Protein AF-A0A844KHH6-F1 (afdb_monomer_lite)

Foldseek 3Di:
DDDDDDLVVLLVVLVVVQVVQWPAQDWFWDQDPVRDIFIFGHEDDTKGAPSVVQSVVVVVCVVVVDDDDDDGHIPDAFPDSDSPRNPQFAKEAEPVFQKIFGGDNNHTPDIDFWFFFQCVDPQGGADFHKWFFADKDAFDWDFADQDPVPRGTPDTDTFGIWTDTDPVGATETEDPVDPDGTDCCSNDPNHGSNHIYDHHVRSVVCSVVDDGGHMYGYTD

Secondary structure (DSSP, 8-state):
------HHHHHHHHHHHHHHH--TT--EEEE-TTS-EEEE--BS-S-EE-HHHHHHHHHHHHHHT-----PPPEEE--S-SSSSTT-SSEEEEETTTTEEEEEETTEEEEEEE-B-B-TT-TTTSPPPEEEE--EEEEEEEEE-PBPTTTSSBS-EEEEEEEEE--TTS-EEEE-TT-S--STTGGGSTT-BSS-EEE-HHHHHHHHHH--TT-EEEEE-

pLDDT: mean 89.98, std 9.21, range [52.84, 98.81]

Sequence (220 aa):
MEVSIDETKVKEWMNEFCSTYDSIGKIRSITTPTGKTASVSGGTYGWSVDEPEEIRKLIENIKSGERVEREPVYEKTVASHSQQDWGDTYVEVDLSTQHMWYIVNGSVQLETDIVTGLASDPNRATPSGVYSILEMKRDKVLTGETNPSTGEPIYRTKVSYWMRVTWTGIGFHDAIWQSAFGGNRYQTSAGSHGCINMPLDQAASLYDMLEMGTPVVIHE

Organism: NCBI:txid592978

InterPro domains:
  IPR005490 L,D-transpeptidase catalytic domain [PF03734] (89-218)
  IPR005490 L,D-transpeptidase catalytic domain [PS52029] (89-219)
  IPR005490 L,D-transpeptidase catalytic domain [cd16913] (90-219)
  IPR022029 YoaR-like, putative peptidoglycan binding domain [PF12229] (2-66)
  IPR038054 L,D-transpeptidase central domain-like superfamily [G3DSA:3.10.20.800] (1-85)
  IPR038054 L,D-transpeptidase central domain-like superfamily [SSF143985] (1-81)
  IPR038063 L,D-transpeptidase catalytic domain-like [G3DSA:2.40.440.10] (88-220)
  IPR038063 L,D-transpeptidase catalytic domain-like [SSF141523] (85-218)
  IPR050979 Bacterial L,D-transpeptidase [PTHR30582] (67-220)

Structure (mmCIF, N/CA/C/O backbone):
data_AF-A0A844KHH6-F1
#
_entry.id   AF-A0A844KHH6-F1
#
loop_
_atom_site.group_PDB
_atom_site.id
_atom_site.type_symbol
_atom_site.label_atom_id
_atom_site.label_alt_id
_atom_site.label_comp_id
_atom_site.label_asym_id
_atom_site.label_entity_id
_atom_site.label_seq_id
_atom_site.pdbx_PDB_ins_code
_atom_site.Cartn_x
_atom_site.Cartn_y
_atom_site.Cartn_z
_atom_site.occupancy
_atom_site.B_iso_or_equiv
_atom_site.auth_seq_id
_atom_site.auth_comp_id
_atom_site.auth_asym_id
_atom_site.auth_atom_id
_atom_site.pdbx_PDB_model_num
ATOM 1 N N . MET A 1 1 ? -29.108 6.498 47.325 1.00 52.84 1 MET A N 1
ATOM 2 C CA . MET A 1 1 ? -27.669 6.271 47.094 1.00 52.84 1 MET A CA 1
ATOM 3 C C . MET A 1 1 ? -27.392 6.851 45.720 1.00 52.84 1 MET A C 1
ATOM 5 O O . MET A 1 1 ? -27.969 6.351 44.765 1.00 52.84 1 MET A O 1
ATOM 9 N N . GLU A 1 2 ? -26.678 7.971 45.630 1.00 64.44 2 GLU A N 1
ATOM 10 C CA . GLU A 1 2 ? -26.273 8.526 44.332 1.00 64.44 2 GLU A CA 1
ATOM 11 C C . GLU A 1 2 ? -25.089 7.698 43.841 1.00 64.44 2 GLU A C 1
ATOM 13 O O . GLU A 1 2 ? -24.020 7.710 44.448 1.00 64.44 2 GLU A O 1
ATOM 18 N N . VAL A 1 3 ? -25.316 6.892 42.808 1.00 72.31 3 VAL A N 1
ATOM 19 C CA . VAL A 1 3 ? -24.248 6.151 42.141 1.00 72.31 3 VAL A CA 1
ATOM 20 C C . VAL A 1 3 ? -23.628 7.099 41.125 1.00 72.31 3 VAL A C 1
ATOM 22 O O . VAL A 1 3 ? -24.312 7.561 40.212 1.00 72.31 3 VAL A O 1
ATOM 25 N N . SER A 1 4 ? -22.346 7.409 41.295 1.00 81.69 4 SER A N 1
ATOM 26 C CA . SER A 1 4 ? -21.567 8.197 40.344 1.00 81.69 4 SER A CA 1
ATOM 27 C C . SER A 1 4 ? -20.511 7.323 39.673 1.00 81.69 4 SER A C 1
ATOM 29 O O . SER A 1 4 ? -19.987 6.379 40.266 1.00 81.69 4 SER A O 1
ATOM 31 N N . ILE A 1 5 ? -20.228 7.624 38.407 1.00 86.44 5 ILE A N 1
ATOM 32 C CA . ILE A 1 5 ? -19.194 6.958 37.613 1.00 86.44 5 ILE A CA 1
ATOM 33 C C . ILE A 1 5 ? -18.003 7.908 37.531 1.00 86.44 5 ILE A C 1
ATOM 35 O O . ILE A 1 5 ? -18.174 9.091 37.244 1.00 86.44 5 ILE A O 1
ATOM 39 N N . ASP A 1 6 ? -16.805 7.388 37.784 1.00 90.88 6 ASP A N 1
ATOM 40 C CA . ASP A 1 6 ? -15.559 8.129 37.610 1.00 90.88 6 ASP A CA 1
ATOM 41 C C . ASP A 1 6 ? -15.179 8.153 36.123 1.00 90.88 6 ASP A C 1
ATOM 43 O O . ASP A 1 6 ? -14.612 7.197 35.593 1.00 90.88 6 ASP A O 1
ATOM 47 N N . GLU A 1 7 ? -15.520 9.244 35.435 1.00 88.88 7 GLU A N 1
ATOM 48 C CA . GLU A 1 7 ? -15.253 9.407 34.000 1.00 88.88 7 GLU A CA 1
ATOM 49 C C . GLU A 1 7 ? -13.757 9.380 33.656 1.00 88.88 7 GLU A C 1
ATOM 51 O O . GLU A 1 7 ? -13.399 9.054 32.525 1.00 88.88 7 GLU A O 1
ATOM 56 N N . THR A 1 8 ? -12.875 9.685 34.615 1.00 89.75 8 THR A N 1
ATOM 57 C CA . THR A 1 8 ? -11.422 9.606 34.407 1.00 89.75 8 THR A CA 1
ATOM 58 C C . THR A 1 8 ? -11.004 8.156 34.213 1.00 89.75 8 THR A C 1
ATOM 60 O O . THR A 1 8 ? -10.321 7.839 33.245 1.00 89.75 8 THR A O 1
ATOM 63 N N . LYS A 1 9 ? -11.506 7.252 35.059 1.00 91.31 9 LYS A N 1
ATOM 64 C CA . LYS A 1 9 ? -11.231 5.813 34.941 1.00 91.31 9 LYS A CA 1
ATOM 65 C C . LYS A 1 9 ? -11.853 5.192 33.698 1.00 91.31 9 LYS A C 1
ATOM 67 O O . LYS A 1 9 ? -11.275 4.279 33.121 1.00 91.31 9 LYS A O 1
ATOM 72 N N . VAL A 1 10 ? -13.020 5.683 33.273 1.00 88.31 10 VAL A N 1
ATOM 73 C CA . VAL A 1 10 ? -13.634 5.248 32.008 1.00 88.31 10 VAL A CA 1
ATOM 74 C C . VAL A 1 10 ? -12.753 5.644 30.819 1.00 88.31 10 VAL A C 1
ATOM 76 O O . VAL A 1 10 ? -12.546 4.825 29.930 1.00 88.31 10 VAL A O 1
ATOM 79 N N . LYS A 1 11 ? -12.190 6.860 30.822 1.00 86.75 11 LYS A N 1
ATOM 80 C CA . LYS A 1 11 ? -11.231 7.316 29.802 1.00 86.75 11 LYS A CA 1
ATOM 81 C C . LYS A 1 11 ? -9.941 6.503 29.811 1.00 86.75 11 LYS A C 1
ATOM 83 O O . LYS A 1 11 ? -9.495 6.085 28.755 1.00 86.75 11 LYS A O 1
ATOM 88 N N . GLU A 1 12 ? -9.360 6.249 30.982 1.00 88.62 12 GLU A N 1
ATOM 89 C CA . GLU A 1 12 ? -8.156 5.415 31.109 1.00 88.62 12 GLU A CA 1
ATOM 90 C C . GLU A 1 12 ? -8.392 4.005 30.555 1.00 88.62 12 GLU A C 1
ATOM 92 O O . GLU A 1 12 ? -7.608 3.528 29.737 1.00 88.62 12 GLU A O 1
ATOM 97 N N . TRP A 1 13 ? -9.518 3.381 30.917 1.00 91.06 13 TRP A N 1
ATOM 98 C CA . TRP A 1 13 ? -9.907 2.084 30.371 1.00 91.06 13 TRP A CA 1
ATOM 99 C C . TRP A 1 13 ? -10.128 2.134 28.854 1.00 91.06 13 TRP A C 1
ATOM 101 O O . TRP A 1 13 ? -9.686 1.229 28.151 1.00 91.06 13 TRP A O 1
ATOM 111 N N . MET A 1 14 ? -10.771 3.188 28.334 1.00 88.25 14 MET A N 1
ATOM 112 C CA . MET A 1 14 ? -10.969 3.358 26.892 1.00 88.25 14 MET A CA 1
ATOM 113 C C . MET A 1 14 ? -9.636 3.494 26.154 1.00 88.25 14 MET A C 1
ATOM 115 O O . MET A 1 14 ? -9.445 2.849 25.131 1.00 88.25 14 MET A O 1
ATOM 119 N N . ASN A 1 15 ? -8.686 4.257 26.695 1.00 83.69 15 ASN A N 1
ATOM 120 C CA . ASN A 1 15 ? -7.355 4.404 26.107 1.00 83.69 15 ASN A CA 1
ATOM 121 C C . ASN A 1 15 ? -6.613 3.062 26.061 1.00 83.69 15 ASN A C 1
ATOM 123 O O . ASN A 1 15 ? -5.994 2.731 25.051 1.00 83.69 15 ASN A O 1
ATOM 127 N N . GLU A 1 16 ? -6.682 2.270 27.135 1.00 84.31 16 GLU A N 1
ATOM 128 C CA . GLU A 1 16 ? -6.120 0.916 27.156 1.00 84.31 16 GLU A CA 1
ATOM 129 C C . GLU A 1 16 ? -6.829 -0.000 26.154 1.00 84.31 16 GLU A C 1
ATOM 131 O O . GLU A 1 16 ? -6.166 -0.763 25.450 1.00 84.31 16 GLU A O 1
ATOM 136 N N . PHE A 1 17 ? -8.156 0.094 26.040 1.00 83.06 17 PHE A N 1
ATOM 137 C CA . PHE A 1 17 ? -8.951 -0.665 25.080 1.00 83.06 17 PHE A CA 1
ATOM 138 C C . PHE A 1 17 ? -8.552 -0.328 23.637 1.00 83.06 17 PHE A C 1
ATOM 140 O O . PHE A 1 17 ? -8.172 -1.226 22.889 1.00 83.06 17 PHE A O 1
ATOM 147 N N . CYS A 1 18 ? -8.542 0.949 23.258 1.00 79.25 18 CYS A N 1
ATOM 148 C CA . CYS A 1 18 ? -8.163 1.398 21.915 1.00 79.25 18 CYS A CA 1
ATOM 149 C C . CYS A 1 18 ? -6.698 1.052 21.625 1.00 79.25 18 CYS A C 1
ATOM 151 O O . CYS A 1 18 ? -6.388 0.421 20.617 1.00 79.25 18 CYS A O 1
ATOM 153 N N . SER A 1 19 ? -5.788 1.294 22.575 1.00 74.88 19 SER A N 1
ATOM 154 C CA . SER A 1 19 ? -4.389 0.866 22.454 1.00 74.88 19 SER A CA 1
ATOM 155 C C . SER A 1 19 ? -4.254 -0.647 22.260 1.00 74.88 19 SER A C 1
ATOM 157 O O . SER A 1 19 ? -3.418 -1.093 21.473 1.00 74.88 19 SER A O 1
ATOM 159 N N . THR A 1 20 ? -5.107 -1.451 22.897 1.00 75.56 20 THR A N 1
ATOM 160 C CA . THR A 1 20 ? -5.096 -2.917 22.783 1.00 75.56 20 THR A CA 1
ATOM 161 C C . THR A 1 20 ? -5.711 -3.407 21.481 1.00 75.56 20 THR A C 1
ATOM 163 O O . THR A 1 20 ? -5.150 -4.316 20.864 1.00 75.56 20 THR A O 1
ATOM 166 N N . TYR A 1 21 ? -6.770 -2.772 20.974 1.00 73.56 21 TYR A N 1
ATOM 167 C CA . TYR A 1 21 ? -7.546 -3.327 19.863 1.00 73.56 21 TYR A CA 1
ATOM 168 C C . TYR A 1 21 ? -7.506 -2.539 18.545 1.00 73.56 21 TYR A C 1
ATOM 170 O O . TYR A 1 21 ? -7.529 -3.191 17.505 1.00 73.56 21 TYR A O 1
ATOM 178 N N . ASP A 1 22 ? -7.291 -1.219 18.541 1.00 78.19 22 ASP A N 1
ATOM 179 C CA . ASP A 1 22 ? -7.187 -0.432 17.301 1.00 78.19 22 ASP A CA 1
ATOM 180 C C . ASP A 1 22 ? -6.113 -1.007 16.378 1.00 78.19 22 ASP A C 1
ATOM 182 O O . ASP A 1 22 ? -4.999 -1.322 16.806 1.00 78.19 22 ASP A O 1
ATOM 186 N N . SER A 1 23 ? -6.428 -1.164 15.101 1.00 72.88 23 SER A N 1
ATOM 187 C CA . SER A 1 23 ? -5.518 -1.810 14.146 1.00 72.88 23 SER A CA 1
ATOM 188 C C . SER A 1 23 ? -4.631 -0.821 13.398 1.00 72.88 23 SER A C 1
ATOM 190 O O . SER A 1 23 ? -3.572 -1.207 12.891 1.00 72.88 23 SER A O 1
ATOM 192 N N . ILE A 1 24 ? -5.005 0.463 13.359 1.00 73.38 24 ILE A N 1
ATOM 193 C CA . ILE A 1 24 ? -4.176 1.509 12.754 1.00 73.38 24 ILE A CA 1
ATOM 194 C C . ILE A 1 24 ? -2.840 1.585 13.503 1.00 73.38 24 ILE A C 1
ATOM 196 O O . ILE A 1 24 ? -2.788 1.779 14.712 1.00 73.38 24 ILE A O 1
ATOM 200 N N . GLY A 1 25 ? -1.737 1.426 12.768 1.00 67.69 25 GLY A N 1
ATOM 201 C CA . GLY A 1 25 ? -0.383 1.505 13.323 1.00 67.69 25 GLY A CA 1
ATOM 202 C C . GLY A 1 25 ? 0.121 0.237 14.022 1.00 67.69 25 GLY A C 1
ATOM 203 O O . GLY A 1 25 ? 1.305 0.184 14.358 1.00 67.69 25 GLY A O 1
ATOM 204 N N . LYS A 1 26 ? -0.703 -0.808 14.188 1.00 77.69 26 LYS A N 1
ATOM 205 C CA . LYS A 1 26 ? -0.243 -2.096 14.727 1.00 77.69 26 LYS A CA 1
ATOM 206 C C . LYS A 1 26 ? 0.456 -2.960 13.687 1.00 77.69 26 LYS A C 1
ATOM 208 O O . LYS A 1 26 ? 0.212 -2.859 12.483 1.00 77.69 26 LYS A O 1
ATOM 213 N N . ILE A 1 27 ? 1.319 -3.841 14.192 1.00 84.88 27 ILE A N 1
ATOM 214 C CA . ILE A 1 27 ? 1.952 -4.896 13.404 1.00 84.88 27 ILE A CA 1
ATOM 215 C C . ILE A 1 27 ? 0.904 -5.978 13.127 1.00 84.88 27 ILE A C 1
ATOM 217 O O . ILE A 1 27 ? 0.319 -6.534 14.056 1.00 84.88 27 ILE A O 1
ATOM 221 N N . ARG A 1 28 ? 0.687 -6.280 11.850 1.00 87.06 28 ARG A N 1
ATOM 222 C CA . ARG A 1 28 ? -0.182 -7.354 11.356 1.00 87.06 28 ARG A CA 1
ATOM 223 C C . ARG A 1 28 ? 0.662 -8.347 10.556 1.00 87.06 28 ARG A C 1
ATOM 225 O O . ARG A 1 28 ? 1.698 -7.977 10.009 1.00 87.06 28 ARG A O 1
ATOM 232 N N . SER A 1 29 ? 0.241 -9.608 10.520 1.00 89.38 29 SER A N 1
ATOM 233 C CA . SER A 1 29 ? 0.912 -10.660 9.744 1.00 89.38 29 SER A CA 1
ATOM 234 C C . SER A 1 29 ? 0.203 -10.840 8.407 1.00 89.38 29 SER A C 1
ATOM 236 O O . SER A 1 29 ? -1.023 -10.778 8.358 1.00 89.38 29 SER A O 1
ATOM 238 N N . ILE A 1 30 ? 0.959 -11.090 7.344 1.00 90.69 30 ILE A N 1
ATOM 239 C CA . ILE A 1 30 ? 0.446 -11.437 6.019 1.00 90.69 30 ILE A CA 1
ATOM 240 C C . ILE A 1 30 ? 1.133 -12.711 5.531 1.00 90.69 30 ILE A C 1
ATOM 242 O O . ILE A 1 30 ? 2.326 -12.912 5.756 1.00 90.69 30 ILE A O 1
ATOM 246 N N . THR A 1 31 ? 0.372 -13.585 4.875 1.00 90.69 31 THR A N 1
ATOM 247 C CA . THR A 1 31 ? 0.931 -14.703 4.108 1.00 90.69 31 THR A CA 1
ATOM 248 C C . THR A 1 31 ? 0.735 -14.399 2.635 1.00 90.69 31 THR A C 1
ATOM 250 O O . THR A 1 31 ? -0.402 -14.273 2.187 1.00 90.69 31 THR A O 1
ATOM 253 N N . THR A 1 32 ? 1.836 -14.266 1.904 1.00 87.50 32 THR A N 1
ATOM 254 C CA . THR A 1 32 ? 1.818 -14.008 0.465 1.00 87.50 32 THR A CA 1
ATOM 255 C C . THR A 1 32 ? 1.214 -15.208 -0.282 1.00 87.50 32 THR A C 1
ATOM 257 O O . THR A 1 32 ? 1.248 -16.337 0.230 1.00 87.50 32 THR A O 1
ATOM 260 N N . PRO A 1 33 ? 0.753 -15.043 -1.535 1.00 91.19 33 PRO A N 1
ATOM 261 C CA . PRO A 1 33 ? 0.304 -16.162 -2.369 1.00 91.19 33 PRO A CA 1
ATOM 262 C C . PRO A 1 33 ? 1.359 -17.263 -2.569 1.00 91.19 33 PRO A C 1
ATOM 264 O O . PRO A 1 33 ? 1.022 -18.413 -2.842 1.00 91.19 33 PRO A O 1
ATOM 267 N N . THR A 1 34 ? 2.642 -16.933 -2.396 1.00 90.25 34 THR A N 1
ATOM 268 C CA . THR A 1 34 ? 3.764 -17.879 -2.488 1.00 90.25 34 THR A CA 1
ATOM 269 C C . THR A 1 34 ? 4.038 -18.637 -1.182 1.00 90.25 34 THR A C 1
ATOM 271 O O . THR A 1 34 ? 4.943 -19.471 -1.133 1.00 90.25 34 THR A O 1
ATOM 274 N N . GLY A 1 35 ? 3.267 -18.380 -0.120 1.00 90.06 35 GLY A N 1
ATOM 275 C CA . GLY A 1 35 ? 3.402 -19.016 1.193 1.00 90.06 35 GLY A CA 1
ATOM 276 C C . GLY A 1 35 ? 4.450 -18.373 2.106 1.00 90.06 35 GLY A C 1
ATOM 277 O O . GLY A 1 35 ? 4.663 -18.855 3.220 1.00 90.06 35 GLY A O 1
ATOM 278 N N . LYS A 1 36 ? 5.104 -17.288 1.671 1.00 89.75 36 LYS A N 1
ATOM 279 C CA . LYS A 1 36 ? 6.004 -16.496 2.519 1.00 89.75 36 LYS A CA 1
ATOM 280 C C . LYS A 1 36 ? 5.165 -15.766 3.565 1.00 89.75 36 LYS A C 1
ATOM 282 O O . LYS A 1 36 ? 4.136 -15.183 3.248 1.00 89.75 36 LYS A O 1
ATOM 287 N N . THR A 1 37 ? 5.608 -15.783 4.815 1.00 91.62 37 THR A N 1
ATOM 288 C CA . THR A 1 37 ? 4.992 -14.989 5.884 1.00 91.62 37 THR A CA 1
ATOM 289 C C . THR A 1 37 ? 5.803 -13.719 6.095 1.00 91.62 37 THR A C 1
ATOM 291 O O . THR A 1 37 ? 7.030 -13.783 6.178 1.00 91.62 37 THR A O 1
ATOM 294 N N . ALA A 1 38 ? 5.128 -12.581 6.198 1.00 90.69 38 ALA A N 1
ATOM 295 C CA . ALA A 1 38 ? 5.729 -11.277 6.443 1.00 90.69 38 ALA A CA 1
ATOM 296 C C . ALA A 1 38 ? 4.928 -10.499 7.493 1.00 90.69 38 ALA A C 1
ATOM 298 O O . ALA A 1 38 ? 3.813 -10.871 7.865 1.00 90.69 38 ALA A O 1
ATOM 299 N N . SER A 1 39 ? 5.519 -9.424 8.008 1.00 91.12 39 SER A N 1
ATOM 300 C CA . SER A 1 39 ? 4.858 -8.506 8.936 1.00 91.12 39 SER A CA 1
ATOM 301 C C . SER A 1 39 ? 4.726 -7.136 8.290 1.00 91.12 39 SER A C 1
ATOM 303 O O . SER A 1 39 ? 5.677 -6.627 7.705 1.00 91.12 39 SER A O 1
ATOM 305 N N . VAL A 1 40 ? 3.560 -6.519 8.440 1.00 91.38 40 VAL A N 1
ATOM 306 C CA . VAL A 1 40 ? 3.273 -5.166 7.966 1.00 91.38 40 VAL A CA 1
ATOM 307 C C . VAL A 1 40 ? 2.935 -4.274 9.153 1.00 91.38 40 VAL A C 1
ATOM 309 O O . VAL A 1 40 ? 2.178 -4.660 10.043 1.00 91.38 40 VAL A O 1
ATOM 312 N N . SER A 1 41 ? 3.504 -3.074 9.185 1.00 88.88 41 SER A N 1
ATOM 313 C CA . SER A 1 41 ? 3.228 -2.073 10.211 1.00 88.88 41 SER A CA 1
ATOM 314 C C . SER A 1 41 ? 3.085 -0.692 9.585 1.00 88.88 41 SER A C 1
ATOM 316 O O . SER A 1 41 ? 3.632 -0.418 8.519 1.00 88.88 41 SER A O 1
ATOM 318 N N . GLY A 1 42 ? 2.313 0.173 10.242 1.00 87.88 42 GLY A N 1
ATOM 319 C CA . GLY A 1 42 ? 2.003 1.503 9.730 1.00 87.88 42 GLY A CA 1
ATOM 320 C C . GLY A 1 42 ? 0.864 1.519 8.709 1.00 87.88 42 GLY A C 1
ATOM 321 O O . GLY A 1 42 ? 0.009 0.629 8.661 1.00 87.88 42 GLY A O 1
ATOM 322 N N . GLY A 1 43 ? 0.850 2.580 7.908 1.00 86.31 43 GLY A N 1
ATOM 323 C CA . GLY A 1 43 ? -0.236 2.895 6.992 1.00 86.31 43 GLY A CA 1
ATOM 324 C C . GLY A 1 43 ? -1.441 3.562 7.658 1.00 86.31 43 GLY A C 1
ATOM 325 O O . GLY A 1 43 ? -1.432 3.884 8.845 1.00 86.31 43 GLY A O 1
ATOM 326 N N . THR A 1 44 ? -2.462 3.847 6.854 1.00 83.94 44 THR A N 1
ATOM 327 C CA . THR A 1 44 ? -3.661 4.598 7.268 1.00 83.94 44 THR A CA 1
ATOM 328 C C . THR A 1 44 ? -4.928 3.749 7.318 1.00 83.94 44 THR A C 1
ATOM 330 O O . THR A 1 44 ? -5.981 4.274 7.679 1.00 83.94 44 THR A O 1
ATOM 333 N N . TYR A 1 45 ? -4.842 2.478 6.918 1.00 80.38 45 TYR A N 1
ATOM 334 C CA . TYR A 1 45 ? -5.947 1.529 6.929 1.00 80.38 45 TYR A CA 1
ATOM 335 C C . TYR A 1 45 ? -5.957 0.702 8.212 1.00 80.38 45 TYR A C 1
ATOM 337 O O . TYR A 1 45 ? -4.944 0.123 8.629 1.00 80.38 45 TYR A O 1
ATOM 345 N N . GLY A 1 46 ? -7.141 0.637 8.797 1.00 77.06 46 GLY A N 1
ATOM 346 C CA . GLY A 1 46 ? -7.445 -0.018 10.052 1.00 77.06 46 GLY A CA 1
ATOM 347 C C . GLY A 1 46 ? -8.688 0.625 10.657 1.00 77.06 46 GLY A C 1
ATOM 348 O O . GLY A 1 46 ? -9.209 1.624 10.153 1.00 77.06 46 GLY A O 1
ATOM 349 N N . TRP A 1 47 ? -9.141 0.043 11.749 1.00 72.69 47 TRP A N 1
ATOM 350 C CA . TRP A 1 47 ? -10.211 0.549 12.578 1.00 72.69 47 TRP A CA 1
ATOM 351 C C . TRP A 1 47 ? -9.643 1.265 13.795 1.00 72.69 47 TRP A C 1
ATOM 353 O O . TRP A 1 47 ? -8.588 0.895 14.325 1.00 72.69 47 TRP A O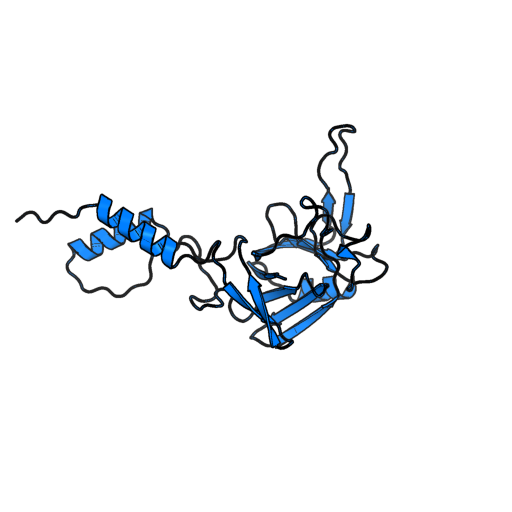 1
ATOM 363 N N . SER A 1 48 ? -10.369 2.292 14.210 1.00 79.44 48 SER A N 1
ATOM 364 C CA . SER A 1 48 ? -10.172 3.008 15.461 1.00 79.44 48 SER A CA 1
ATOM 365 C C . SER A 1 48 ? -11.531 3.271 16.084 1.00 79.44 48 SER A C 1
ATOM 367 O O . SER A 1 48 ? -12.519 3.522 15.380 1.00 79.44 48 SER A O 1
ATOM 369 N N . VAL A 1 49 ? -11.594 3.174 17.402 1.00 79.19 49 VAL A N 1
ATOM 370 C CA . VAL A 1 49 ? -12.789 3.536 18.163 1.00 79.19 49 VAL A CA 1
ATOM 371 C C . VAL A 1 49 ? -12.944 5.059 18.167 1.00 79.19 49 VAL A C 1
ATOM 373 O O . VAL A 1 49 ? -11.975 5.795 18.335 1.00 79.19 49 VAL A O 1
ATOM 376 N N . ASP A 1 50 ? -14.174 5.542 18.006 1.00 83.31 50 ASP A N 1
ATOM 377 C CA . ASP A 1 50 ? -14.535 6.926 18.320 1.00 83.31 50 ASP A CA 1
ATOM 378 C C . ASP A 1 50 ? -14.573 7.058 19.848 1.00 83.31 50 ASP A C 1
ATOM 380 O O . ASP A 1 50 ? -15.613 6.852 20.478 1.00 83.31 50 ASP A O 1
ATOM 384 N N . GLU A 1 51 ? -13.410 7.307 20.461 1.00 84.44 51 GLU A N 1
ATOM 385 C CA . GLU A 1 51 ? -13.273 7.338 21.922 1.00 84.44 51 GLU A CA 1
ATOM 386 C C . GLU A 1 51 ? -14.304 8.267 22.591 1.00 84.44 51 GLU A C 1
ATOM 388 O O . GLU A 1 51 ? -14.958 7.822 23.542 1.00 84.44 51 GLU A O 1
ATOM 393 N N . PRO A 1 52 ? -14.519 9.523 22.130 1.00 86.50 52 PRO A N 1
ATOM 394 C CA . PRO A 1 52 ? -15.514 10.403 22.738 1.00 86.50 52 PRO A CA 1
ATOM 395 C C . PRO A 1 52 ? -16.935 9.826 22.739 1.00 86.50 52 PRO A C 1
ATOM 397 O O . PRO A 1 52 ? -17.606 9.844 23.778 1.00 86.50 52 PRO A O 1
ATOM 400 N N . GLU A 1 53 ? -17.405 9.321 21.598 1.00 87.50 53 GLU A N 1
ATOM 401 C CA . GLU A 1 53 ? -18.769 8.805 21.469 1.00 87.50 53 GLU A CA 1
ATOM 402 C C . GLU A 1 53 ? -18.934 7.447 22.165 1.00 87.50 53 GLU A C 1
ATOM 404 O O . GLU A 1 53 ? -19.966 7.176 22.790 1.00 87.50 53 GLU A O 1
ATOM 409 N N . GLU A 1 54 ? -17.903 6.607 22.135 1.00 89.56 54 GLU A N 1
ATOM 410 C CA . GLU A 1 54 ? -17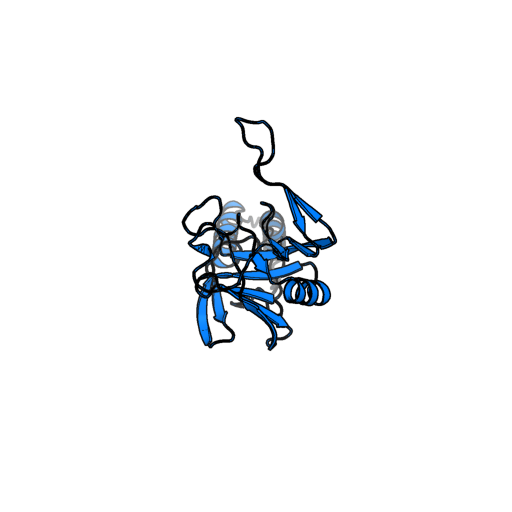.905 5.311 22.800 1.00 89.56 54 GLU A CA 1
ATOM 411 C C . GLU A 1 54 ? -17.917 5.450 24.329 1.00 89.56 54 GLU A C 1
ATOM 413 O O . GLU A 1 54 ? -18.690 4.761 25.002 1.00 89.56 54 GLU A O 1
ATOM 418 N N . ILE A 1 55 ? -17.146 6.388 24.892 1.00 88.62 55 ILE A N 1
ATOM 419 C CA . ILE A 1 55 ? -17.187 6.716 26.327 1.00 88.62 55 ILE A CA 1
ATOM 420 C C . ILE A 1 55 ? -18.597 7.149 26.735 1.00 88.62 55 ILE A C 1
ATOM 422 O O . ILE A 1 55 ? -19.111 6.687 27.760 1.00 88.62 55 ILE A O 1
ATOM 426 N N . ARG A 1 56 ? -19.250 8.000 25.929 1.00 90.31 56 ARG A N 1
ATOM 427 C CA . ARG A 1 56 ? -20.618 8.467 26.191 1.00 90.31 56 ARG A CA 1
ATOM 428 C C . ARG A 1 56 ? -21.592 7.289 26.276 1.00 90.31 56 ARG A C 1
ATOM 430 O O . ARG A 1 56 ? -22.314 7.168 27.268 1.00 90.31 56 ARG A O 1
ATOM 437 N N . LYS A 1 57 ? -21.573 6.387 25.289 1.00 89.19 57 LYS A N 1
ATOM 438 C CA . LYS A 1 57 ? -22.445 5.198 25.269 1.00 89.19 57 LYS A CA 1
ATOM 439 C C . LYS A 1 57 ? -22.122 4.199 26.373 1.00 89.19 57 LYS A C 1
ATOM 441 O O . LYS A 1 57 ? -23.031 3.594 26.937 1.00 89.19 57 LYS A O 1
ATOM 446 N N . LEU A 1 58 ? -20.847 4.010 26.706 1.00 89.25 58 LEU A N 1
ATOM 447 C CA . LEU A 1 58 ? -20.434 3.125 27.794 1.00 89.25 58 LEU A CA 1
ATOM 448 C C . LEU A 1 58 ? -20.988 3.609 29.141 1.00 89.25 58 LEU A C 1
ATOM 450 O O . LEU A 1 58 ? -21.563 2.817 29.888 1.00 89.25 58 LEU A O 1
ATOM 454 N N . ILE A 1 59 ? -20.895 4.912 29.421 1.00 89.69 59 ILE A N 1
ATOM 455 C CA . ILE A 1 59 ? -21.458 5.524 30.632 1.00 89.69 59 ILE A CA 1
ATOM 456 C C . ILE A 1 59 ? -22.985 5.372 30.669 1.00 89.69 59 ILE A C 1
ATOM 458 O O . ILE A 1 59 ? -23.537 5.046 31.722 1.00 89.69 59 ILE A O 1
ATOM 462 N N . GLU A 1 60 ? -23.675 5.582 29.546 1.00 89.12 60 GLU A N 1
ATOM 463 C CA . GLU A 1 60 ? -25.130 5.396 29.439 1.00 89.12 60 GLU A CA 1
ATOM 464 C C . GLU A 1 60 ? -25.548 3.951 29.724 1.00 89.12 60 GLU A C 1
ATOM 466 O O . GLU A 1 60 ? -26.434 3.721 30.551 1.00 89.12 60 GLU A O 1
ATOM 471 N N . ASN A 1 61 ? -24.853 2.976 29.135 1.00 88.75 61 ASN A N 1
ATOM 472 C CA . ASN A 1 61 ? -25.115 1.558 29.363 1.00 88.75 61 ASN A CA 1
ATOM 473 C C . ASN A 1 61 ? -24.910 1.175 30.834 1.00 88.75 61 ASN A C 1
ATOM 475 O O . ASN A 1 61 ? -25.777 0.533 31.423 1.00 88.75 61 ASN A O 1
ATOM 479 N N . ILE A 1 62 ? -23.818 1.618 31.467 1.00 87.50 62 ILE A N 1
ATOM 480 C CA . ILE A 1 62 ? -23.560 1.332 32.888 1.00 87.50 62 ILE A CA 1
ATOM 481 C C . ILE A 1 62 ? -24.651 1.950 33.775 1.00 87.50 62 ILE A C 1
ATOM 483 O O . ILE A 1 62 ? -25.129 1.296 34.701 1.00 87.50 62 ILE A O 1
ATOM 487 N N . LYS A 1 63 ? -25.087 3.185 33.484 1.00 88.12 63 LYS A N 1
ATOM 488 C CA . LYS A 1 63 ? -26.161 3.861 34.235 1.00 88.12 63 LYS A CA 1
ATOM 489 C C . LYS A 1 63 ? -27.516 3.174 34.083 1.00 88.12 63 LYS A C 1
ATOM 491 O O . LYS A 1 63 ? -28.297 3.190 35.031 1.00 88.12 63 LYS A O 1
ATOM 496 N N . SER A 1 64 ? -27.792 2.584 32.920 1.00 87.31 64 SER A N 1
ATOM 497 C CA . SER A 1 64 ? -29.036 1.842 32.683 1.00 87.31 64 SER A CA 1
ATOM 498 C C . SER A 1 64 ? -29.130 0.557 33.516 1.00 87.31 64 SER A C 1
ATOM 500 O O . SER A 1 64 ? -30.228 0.097 33.816 1.00 87.31 64 SER A O 1
ATOM 502 N N . GLY A 1 65 ? -27.986 -0.015 33.913 1.00 84.69 65 GLY A N 1
ATOM 503 C CA . GLY A 1 65 ? -27.915 -1.307 34.597 1.00 84.69 65 GLY A CA 1
ATOM 504 C C . GLY A 1 65 ? -28.246 -2.506 33.700 1.00 84.69 65 GLY A C 1
ATOM 505 O O . GLY A 1 65 ? -28.307 -3.634 34.190 1.00 84.69 65 GLY A O 1
ATOM 506 N N . GLU A 1 66 ? -28.458 -2.285 32.401 1.00 83.81 66 GLU A N 1
ATOM 507 C CA . GLU A 1 66 ? -28.737 -3.341 31.436 1.00 83.81 66 GLU A CA 1
ATOM 508 C C . GLU A 1 66 ? -27.464 -4.107 31.067 1.00 83.81 66 GLU A C 1
ATOM 510 O O . GLU A 1 66 ? -26.374 -3.549 30.921 1.00 83.81 66 GLU A O 1
ATOM 515 N N . ARG A 1 67 ? -27.607 -5.422 30.875 1.00 85.06 67 ARG A N 1
ATOM 516 C CA . ARG A 1 67 ? -26.542 -6.241 30.298 1.00 85.06 67 ARG A CA 1
ATOM 517 C C . ARG A 1 67 ? -26.587 -6.087 28.782 1.00 85.06 67 ARG A C 1
ATOM 519 O O . ARG A 1 67 ? -27.488 -6.619 28.142 1.00 85.06 67 ARG A O 1
ATOM 526 N N . VAL A 1 68 ? -25.595 -5.396 28.233 1.00 86.56 68 VAL A N 1
ATOM 527 C CA . VAL A 1 68 ? -25.478 -5.131 26.794 1.00 86.56 68 VAL A CA 1
ATOM 528 C C . VAL A 1 68 ? -24.268 -5.867 26.222 1.00 86.56 68 VAL A C 1
ATOM 530 O O . VAL A 1 68 ? -23.201 -5.878 26.832 1.00 86.56 68 VAL A O 1
ATOM 533 N N . GLU A 1 69 ? -24.436 -6.451 25.040 1.00 87.81 69 GLU A N 1
ATOM 534 C CA . GLU A 1 69 ? -23.364 -6.966 24.185 1.00 87.81 69 GLU A CA 1
ATOM 535 C C . GLU A 1 69 ? -23.416 -6.181 22.871 1.00 87.81 69 GLU A C 1
ATOM 537 O O . GLU A 1 69 ? -24.465 -6.118 22.228 1.00 87.81 69 GLU A O 1
ATOM 542 N N . ARG A 1 70 ? -22.327 -5.490 22.528 1.00 84.69 70 ARG A N 1
ATOM 543 C CA . ARG A 1 70 ? -22.240 -4.621 21.349 1.00 84.69 70 ARG A CA 1
ATOM 544 C C . ARG A 1 70 ? -20.792 -4.435 20.918 1.00 84.69 70 ARG A C 1
ATOM 546 O O . ARG A 1 70 ? -19.885 -4.567 21.736 1.00 84.69 70 ARG A O 1
ATOM 553 N N . GLU A 1 71 ? -20.606 -4.044 19.667 1.00 79.19 71 GLU A N 1
ATOM 554 C CA . GLU A 1 71 ? -19.339 -3.484 19.202 1.00 79.19 71 GLU A CA 1
ATOM 555 C C . GLU A 1 71 ? -19.180 -2.023 19.686 1.00 79.19 71 GLU A C 1
ATOM 557 O O . GLU A 1 71 ? -20.187 -1.352 19.985 1.00 79.19 71 GLU A O 1
ATOM 562 N N . PRO A 1 72 ? -17.937 -1.524 19.821 1.00 80.81 72 PRO A N 1
ATOM 563 C CA . PRO A 1 72 ? -17.682 -0.114 20.078 1.00 80.81 72 PRO A CA 1
ATOM 564 C C . PRO A 1 72 ? -18.121 0.751 18.890 1.00 80.81 72 PRO A C 1
ATOM 566 O O . PRO A 1 72 ? -18.263 0.287 17.759 1.00 80.81 72 PRO A O 1
ATOM 569 N N . VAL A 1 73 ? -18.356 2.034 19.139 1.00 81.50 73 VAL A N 1
ATOM 570 C CA . VAL A 1 73 ? -18.548 3.012 18.069 1.00 81.50 73 VAL A CA 1
ATOM 571 C C . VAL A 1 73 ? -17.209 3.236 17.382 1.00 81.50 73 VAL A C 1
ATOM 573 O O . VAL A 1 73 ? -16.244 3.634 18.023 1.00 81.50 73 VAL A O 1
ATOM 576 N N . TYR A 1 74 ? -17.155 2.971 16.082 1.00 76.56 74 TYR A N 1
ATOM 577 C CA . TYR A 1 74 ? -15.945 3.132 15.284 1.00 76.56 74 TYR A CA 1
ATOM 578 C C . TYR A 1 74 ? -15.921 4.488 14.576 1.00 76.56 74 TYR A C 1
ATOM 580 O O . TYR A 1 74 ? -16.914 4.888 13.968 1.00 76.56 74 TYR A O 1
ATOM 588 N N . GLU A 1 75 ? -14.765 5.148 14.582 1.00 67.50 75 GLU A N 1
ATOM 589 C CA . GLU A 1 75 ? -14.480 6.297 13.712 1.00 67.50 75 GLU A CA 1
ATOM 590 C C . GLU A 1 75 ? -14.156 5.819 12.285 1.00 67.50 75 GLU A C 1
ATOM 592 O O . GLU A 1 75 ? -14.528 6.448 11.292 1.00 67.50 75 GLU A O 1
ATOM 597 N N . LYS A 1 76 ? -13.484 4.665 12.175 1.00 64.19 76 LYS A N 1
ATOM 598 C CA . LYS A 1 76 ? -13.141 3.999 10.914 1.00 64.19 76 LYS A CA 1
ATOM 599 C C . LYS A 1 76 ? -13.453 2.516 11.000 1.00 64.19 76 LYS A C 1
ATOM 601 O O . LYS A 1 76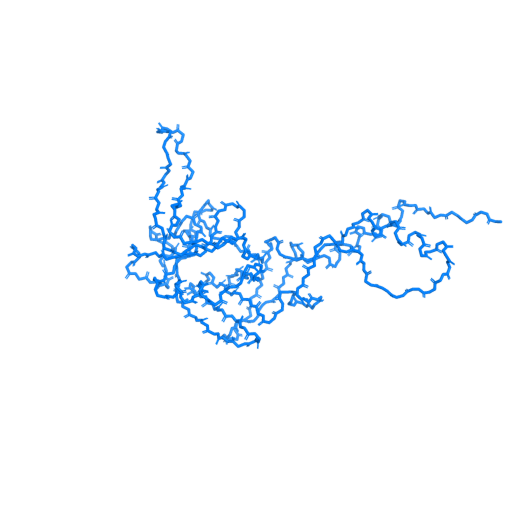 ? -13.089 1.865 11.975 1.00 64.19 76 LYS A O 1
ATOM 606 N N . THR A 1 77 ? -14.093 1.985 9.966 1.00 61.97 77 THR A N 1
ATOM 607 C CA . THR A 1 77 ? -14.412 0.561 9.849 1.00 61.97 77 THR A CA 1
ATOM 608 C C . THR A 1 77 ? -13.446 -0.143 8.899 1.00 61.97 77 THR A C 1
ATOM 610 O O . THR A 1 77 ? -12.780 0.481 8.071 1.00 61.97 77 THR A O 1
ATOM 613 N N . VAL A 1 78 ? -13.365 -1.463 9.034 1.00 66.69 78 VAL A N 1
ATOM 614 C CA . VAL A 1 78 ? -12.496 -2.355 8.255 1.00 66.69 78 VAL A CA 1
ATOM 615 C C . VAL A 1 78 ? -13.315 -3.461 7.603 1.00 66.69 78 VAL A C 1
ATOM 617 O O . VAL A 1 78 ? -14.479 -3.663 7.947 1.00 66.69 78 VAL A O 1
ATOM 620 N N . ALA A 1 79 ? -12.705 -4.192 6.669 1.00 63.84 79 ALA A N 1
ATOM 621 C CA . ALA A 1 79 ? -13.347 -5.333 6.025 1.00 63.84 79 ALA A CA 1
ATOM 622 C C . ALA A 1 79 ? -13.609 -6.486 7.011 1.00 63.84 79 ALA A C 1
ATOM 624 O O . ALA A 1 79 ? -14.596 -7.205 6.867 1.00 63.84 79 ALA A O 1
ATOM 625 N N . SER A 1 80 ? -12.757 -6.664 8.028 1.00 63.41 80 SER A N 1
ATOM 626 C CA . SER A 1 80 ? -12.995 -7.617 9.116 1.00 63.41 80 SER A CA 1
ATOM 627 C C . SER A 1 80 ? -12.319 -7.201 10.426 1.00 63.41 80 SER A C 1
ATOM 629 O O . SER A 1 80 ? -11.292 -6.540 10.411 1.00 63.41 80 SER A O 1
ATOM 631 N N . HIS A 1 81 ? -12.827 -7.661 11.572 1.00 60.81 81 HIS A N 1
ATOM 632 C CA . HIS A 1 81 ? -12.130 -7.549 12.866 1.00 60.81 81 HIS A CA 1
ATOM 633 C C . HIS A 1 81 ? -11.154 -8.717 13.124 1.00 60.81 81 HIS A C 1
ATOM 635 O O . HIS A 1 81 ? -10.784 -8.989 14.266 1.00 60.81 81 HIS A O 1
ATOM 641 N N . SER A 1 82 ? -10.761 -9.454 12.077 1.00 64.69 82 SER A N 1
ATOM 642 C CA . SER A 1 82 ? -9.779 -10.536 12.185 1.00 64.69 82 SER A CA 1
ATOM 643 C C . SER A 1 82 ? -8.343 -9.994 12.205 1.00 64.69 82 SER A C 1
ATOM 645 O O . SER A 1 82 ? -8.110 -8.805 12.005 1.00 64.69 82 SER A O 1
ATOM 647 N N . GLN A 1 83 ? -7.355 -10.870 12.423 1.00 62.97 83 GLN A N 1
ATOM 648 C CA . GLN A 1 83 ? -5.934 -10.496 12.339 1.00 62.97 83 GLN A CA 1
ATOM 649 C C . GLN A 1 83 ? -5.557 -9.919 10.959 1.00 62.97 83 GLN A C 1
ATOM 651 O O . GLN A 1 83 ? -4.641 -9.103 10.867 1.00 62.97 83 GLN A O 1
ATOM 656 N N . GLN A 1 84 ? -6.292 -10.320 9.916 1.00 73.19 84 GLN A N 1
ATOM 657 C CA . GLN A 1 84 ? -6.250 -9.754 8.575 1.00 73.19 84 GLN A CA 1
ATOM 658 C C . GLN A 1 84 ? -7.466 -8.840 8.377 1.00 73.19 84 GLN A C 1
ATOM 660 O O . GLN A 1 84 ? -8.466 -9.189 7.744 1.00 73.19 84 GLN A O 1
ATOM 665 N N . ASP A 1 85 ? -7.400 -7.655 8.970 1.00 77.12 85 ASP A N 1
ATOM 666 C CA . ASP A 1 85 ? -8.529 -6.726 9.014 1.00 77.12 85 ASP A CA 1
ATOM 667 C C . ASP A 1 85 ? -8.915 -6.151 7.641 1.00 77.12 85 ASP A C 1
ATOM 669 O O . ASP A 1 85 ? -10.047 -5.712 7.442 1.00 77.12 85 ASP A O 1
ATOM 673 N N . TRP A 1 86 ? -8.021 -6.239 6.654 1.00 84.25 86 TRP A N 1
ATOM 674 C CA . TRP A 1 86 ? -8.277 -5.867 5.260 1.00 84.25 86 TRP A CA 1
ATOM 675 C C . TRP A 1 86 ? -9.051 -6.909 4.435 1.00 84.25 86 TRP A C 1
ATOM 677 O O . TRP A 1 86 ? -9.394 -6.634 3.289 1.00 84.25 86 TRP A O 1
ATOM 687 N N . GLY A 1 87 ? -9.382 -8.075 5.000 1.00 88.31 87 GLY A N 1
ATOM 688 C CA . GLY A 1 87 ? -10.209 -9.084 4.329 1.00 88.31 87 GLY A CA 1
ATOM 689 C C . GLY A 1 87 ? -9.474 -9.859 3.229 1.00 88.31 87 GLY A C 1
ATOM 690 O O . GLY A 1 87 ? -8.246 -9.939 3.218 1.00 88.31 87 GLY A O 1
ATOM 691 N N . ASP A 1 88 ? -10.234 -10.472 2.320 1.00 92.38 88 ASP A N 1
ATOM 692 C CA . ASP A 1 88 ? -9.746 -11.390 1.279 1.00 92.38 88 ASP A CA 1
ATOM 693 C C . ASP A 1 88 ? -9.714 -10.774 -0.132 1.00 92.38 88 ASP A C 1
ATOM 695 O O . ASP A 1 88 ? -9.389 -11.459 -1.101 1.00 92.38 88 ASP A O 1
ATOM 699 N N . THR A 1 89 ? -10.024 -9.481 -0.248 1.00 94.69 89 THR A N 1
ATOM 700 C CA . THR A 1 89 ? -9.923 -8.706 -1.487 1.00 94.69 89 THR A CA 1
ATOM 701 C C . THR A 1 89 ? -9.038 -7.487 -1.249 1.00 94.69 89 THR A C 1
ATOM 703 O O . THR A 1 89 ? -9.442 -6.547 -0.569 1.00 94.69 89 THR A O 1
ATOM 706 N N . TYR A 1 90 ? -7.810 -7.517 -1.762 1.00 97.12 90 TYR A N 1
ATOM 707 C CA . TYR A 1 90 ? -6.786 -6.501 -1.507 1.00 97.12 90 TYR A CA 1
ATOM 708 C C . TYR A 1 90 ? -5.669 -6.557 -2.556 1.00 97.12 90 TYR A C 1
ATOM 710 O O . TYR A 1 90 ? -5.494 -7.552 -3.259 1.00 97.12 90 TYR A O 1
ATOM 718 N N . VAL A 1 91 ? -4.890 -5.481 -2.651 1.00 98.50 91 VAL A N 1
ATOM 719 C CA . VAL A 1 91 ? -3.630 -5.455 -3.401 1.00 98.50 91 VAL A CA 1
ATOM 720 C C . VAL A 1 91 ? -2.481 -5.697 -2.431 1.00 98.50 91 VAL A C 1
ATOM 722 O O . VAL A 1 91 ? -2.380 -5.029 -1.405 1.00 98.50 91 VAL A O 1
ATOM 725 N N . GLU A 1 92 ? -1.596 -6.623 -2.756 1.00 98.12 92 GLU A N 1
ATOM 726 C CA . GLU A 1 92 ? -0.362 -6.892 -2.029 1.00 98.12 92 GLU A CA 1
ATOM 727 C C . GLU A 1 92 ? 0.836 -6.366 -2.818 1.00 98.12 92 GLU A C 1
ATOM 729 O O . GLU A 1 92 ? 0.927 -6.595 -4.021 1.00 98.12 92 GLU A O 1
ATOM 734 N N . VAL A 1 93 ? 1.769 -5.694 -2.146 1.00 98.56 93 VAL A N 1
ATOM 735 C CA . VAL A 1 93 ? 3.057 -5.268 -2.704 1.00 98.56 93 VAL A CA 1
ATOM 736 C C . VAL A 1 93 ? 4.170 -5.783 -1.800 1.00 98.56 93 VAL A C 1
ATOM 738 O O . VAL A 1 93 ? 4.311 -5.316 -0.668 1.00 98.56 93 VAL A O 1
ATOM 741 N N . ASP A 1 94 ? 4.980 -6.703 -2.317 1.00 97.81 94 ASP A N 1
ATOM 742 C CA . ASP A 1 94 ? 6.187 -7.186 -1.650 1.00 97.81 94 ASP A CA 1
ATOM 743 C C . ASP A 1 94 ? 7.398 -6.406 -2.186 1.00 97.81 94 ASP A C 1
ATOM 745 O O . ASP A 1 94 ? 7.850 -6.571 -3.326 1.00 97.81 94 ASP A O 1
ATOM 749 N N . LEU A 1 95 ? 7.922 -5.520 -1.341 1.00 97.38 95 LEU A N 1
ATOM 750 C CA . LEU A 1 95 ? 9.065 -4.663 -1.640 1.00 97.38 95 LEU A CA 1
ATOM 751 C C . LEU A 1 95 ? 10.367 -5.463 -1.785 1.00 97.38 95 LEU A C 1
ATOM 753 O O . LEU A 1 95 ? 11.259 -5.040 -2.521 1.00 97.38 95 LEU A O 1
ATOM 757 N N . SER A 1 96 ? 10.495 -6.610 -1.114 1.00 95.56 96 SER A N 1
ATOM 758 C CA . SER A 1 96 ? 11.707 -7.436 -1.173 1.00 95.56 96 SER A CA 1
ATOM 759 C C . SER A 1 96 ? 11.824 -8.191 -2.495 1.00 95.56 96 SER A C 1
ATOM 761 O O . SER A 1 96 ? 12.923 -8.334 -3.033 1.00 95.56 96 SER A O 1
ATOM 763 N N . THR A 1 97 ? 10.693 -8.647 -3.038 1.00 96.88 97 THR A N 1
ATOM 764 C CA . THR A 1 97 ? 10.640 -9.386 -4.306 1.00 96.88 97 THR A CA 1
ATOM 765 C C . THR A 1 97 ? 10.335 -8.490 -5.503 1.00 96.88 97 THR A C 1
ATOM 767 O O . THR A 1 97 ? 10.516 -8.924 -6.638 1.00 96.88 97 THR A O 1
ATOM 770 N N . GLN A 1 98 ? 9.951 -7.228 -5.262 1.00 98.25 98 GLN A N 1
ATOM 771 C CA . GLN A 1 98 ? 9.521 -6.271 -6.286 1.00 98.25 98 GLN A CA 1
ATOM 772 C C . GLN A 1 98 ? 8.377 -6.822 -7.140 1.00 98.25 98 GLN A C 1
ATOM 774 O O . GLN A 1 98 ? 8.375 -6.700 -8.367 1.00 98.25 98 GLN A O 1
ATOM 779 N N . HIS A 1 99 ? 7.395 -7.408 -6.462 1.00 98.50 99 HIS A N 1
ATOM 780 C CA . HIS A 1 99 ? 6.246 -8.050 -7.076 1.00 98.50 99 HIS A CA 1
ATOM 781 C C . HIS A 1 99 ? 4.956 -7.600 -6.390 1.00 98.50 99 HIS A C 1
ATOM 783 O O . HIS A 1 99 ? 4.954 -7.250 -5.205 1.00 98.50 99 HIS A O 1
ATOM 789 N N . MET A 1 100 ? 3.858 -7.579 -7.141 1.00 98.56 100 MET A N 1
ATOM 790 C CA . MET A 1 100 ? 2.539 -7.290 -6.593 1.00 98.56 100 MET A CA 1
ATOM 791 C C . MET A 1 100 ? 1.502 -8.318 -7.023 1.00 98.56 100 MET A C 1
ATOM 793 O O . MET A 1 100 ? 1.577 -8.867 -8.121 1.00 98.56 100 MET A O 1
ATOM 797 N N . TRP A 1 101 ? 0.490 -8.495 -6.182 1.00 98.62 101 TRP A N 1
ATOM 798 C CA . TRP A 1 101 ? -0.680 -9.321 -6.454 1.00 98.62 101 TRP A CA 1
ATOM 799 C C . TRP A 1 101 ? -1.945 -8.513 -6.220 1.00 98.62 101 TRP A C 1
ATOM 801 O O . TRP A 1 101 ? -2.024 -7.723 -5.283 1.00 98.62 101 TRP A O 1
ATOM 811 N N . TYR A 1 102 ? -2.956 -8.726 -7.048 1.00 98.56 102 TYR A N 1
ATOM 812 C CA . TYR A 1 102 ? -4.319 -8.332 -6.745 1.00 98.56 102 TYR A CA 1
ATOM 813 C C . TYR A 1 102 ? -5.130 -9.583 -6.431 1.00 98.56 102 TYR A C 1
ATOM 815 O O . TYR A 1 102 ? -5.308 -10.460 -7.281 1.00 98.56 102 TYR A O 1
ATOM 823 N N . ILE A 1 103 ? -5.580 -9.669 -5.185 1.00 98.12 103 ILE A N 1
ATOM 824 C CA . ILE A 1 103 ? -6.346 -10.779 -4.643 1.00 98.12 103 ILE A CA 1
ATOM 825 C C . ILE A 1 103 ? -7.812 -10.350 -4.613 1.00 98.12 103 ILE A C 1
ATOM 827 O O . ILE A 1 103 ? -8.132 -9.268 -4.123 1.00 98.12 103 ILE A O 1
ATOM 831 N N . VAL A 1 104 ? -8.699 -11.207 -5.117 1.00 96.94 104 VAL A N 1
ATOM 832 C CA . VAL A 1 104 ? -10.155 -11.036 -5.037 1.00 96.94 104 VAL A CA 1
ATOM 833 C C . VAL A 1 104 ? -10.761 -12.327 -4.511 1.00 96.94 104 VAL A C 1
ATOM 835 O O . VAL A 1 104 ? -10.548 -13.395 -5.093 1.00 96.94 104 VAL A O 1
ATOM 838 N N . ASN A 1 105 ? -11.507 -12.232 -3.410 1.00 94.50 105 ASN A N 1
ATOM 839 C CA . ASN A 1 105 ? -12.109 -13.367 -2.703 1.00 94.50 105 ASN A CA 1
ATOM 840 C C . ASN A 1 105 ? -11.092 -14.496 -2.427 1.00 94.50 105 ASN A C 1
ATOM 842 O O . ASN A 1 105 ? -11.329 -15.671 -2.723 1.00 94.50 105 ASN A O 1
ATOM 846 N N . GLY A 1 106 ? -9.898 -14.123 -1.960 1.00 93.31 106 GLY A N 1
ATOM 847 C CA . GLY A 1 106 ? -8.815 -15.044 -1.608 1.00 93.31 106 GLY A CA 1
ATOM 848 C C . GLY A 1 106 ? -8.062 -15.663 -2.790 1.00 93.31 106 GLY A C 1
ATOM 849 O O . GLY A 1 106 ? -7.188 -16.497 -2.571 1.00 93.31 106 GLY A O 1
ATOM 850 N N . SER A 1 107 ? -8.369 -15.277 -4.034 1.00 96.00 107 SER A N 1
ATOM 851 C CA . SER A 1 107 ? -7.710 -15.795 -5.242 1.00 96.00 107 SER A CA 1
ATOM 852 C C . SER A 1 107 ? -6.959 -14.698 -5.995 1.00 96.00 107 SER A C 1
ATOM 854 O O . SER A 1 107 ? -7.491 -13.605 -6.185 1.00 96.00 107 SER A O 1
ATOM 856 N N . VAL A 1 108 ? -5.747 -14.997 -6.470 1.00 98.19 108 VAL A N 1
ATOM 857 C CA . VAL A 1 108 ? -4.958 -14.082 -7.314 1.00 98.19 108 VAL A CA 1
ATOM 858 C C . VAL A 1 108 ? -5.669 -13.880 -8.655 1.00 98.19 108 VAL A C 1
ATOM 860 O O . VAL A 1 108 ? -5.862 -14.837 -9.401 1.00 98.19 108 VAL A O 1
ATOM 863 N N . GLN A 1 109 ? -6.055 -12.638 -8.955 1.00 98.38 109 GLN A N 1
ATOM 864 C CA . GLN A 1 109 ? -6.648 -12.241 -10.241 1.00 98.38 109 GLN A CA 1
ATOM 865 C C . GLN A 1 109 ? -5.635 -11.575 -11.172 1.00 98.38 109 GLN A C 1
ATOM 867 O O . GLN A 1 109 ? -5.764 -11.657 -12.391 1.00 98.38 109 GLN A O 1
ATOM 872 N N . LEU A 1 110 ? -4.628 -10.914 -10.603 1.00 98.62 110 LEU A N 1
ATOM 873 C CA . LEU A 1 110 ? -3.527 -10.304 -11.339 1.00 98.62 110 LEU A CA 1
ATOM 874 C C . LEU A 1 110 ? -2.261 -10.381 -10.505 1.00 98.62 110 LEU A C 1
ATOM 876 O O . LEU A 1 110 ? -2.305 -10.203 -9.291 1.00 98.62 110 LEU A O 1
ATOM 880 N N . GLU A 1 111 ? -1.134 -10.600 -11.164 1.00 98.56 111 GLU A N 1
ATOM 881 C CA . GLU A 1 111 ? 0.183 -10.467 -10.559 1.00 98.56 111 GLU A CA 1
ATOM 882 C C . GLU A 1 111 ? 1.161 -9.893 -11.583 1.00 98.56 111 GLU A C 1
ATOM 884 O O . GLU A 1 111 ? 1.010 -10.106 -12.788 1.00 98.56 111 GLU A O 1
ATOM 889 N N . THR A 1 112 ? 2.127 -9.105 -11.124 1.00 98.75 112 THR A N 1
ATOM 890 C CA . THR A 1 112 ? 3.156 -8.538 -11.997 1.00 98.75 112 THR A CA 1
ATOM 891 C C . THR A 1 112 ? 4.366 -8.094 -11.196 1.00 98.75 112 THR A C 1
ATOM 893 O O . THR A 1 112 ? 4.252 -7.576 -10.082 1.00 98.75 112 THR A O 1
ATOM 896 N N . ASP A 1 113 ? 5.530 -8.195 -11.829 1.00 98.75 113 ASP A N 1
ATOM 897 C CA . ASP A 1 113 ? 6.721 -7.493 -11.373 1.00 98.75 113 ASP A CA 1
ATOM 898 C C . ASP A 1 113 ? 6.509 -5.975 -11.462 1.00 98.75 113 ASP A C 1
ATOM 900 O O . ASP A 1 113 ? 5.862 -5.465 -12.386 1.00 98.75 113 ASP A O 1
ATOM 904 N N . ILE A 1 114 ? 7.089 -5.246 -10.508 1.00 98.81 114 ILE A N 1
ATOM 905 C CA . ILE A 1 114 ? 6.967 -3.792 -10.357 1.00 98.81 114 ILE A CA 1
ATOM 906 C C . ILE A 1 114 ? 8.329 -3.137 -10.102 1.00 98.81 114 ILE A C 1
ATOM 908 O O . ILE A 1 114 ? 9.358 -3.802 -10.004 1.00 98.81 114 ILE A O 1
ATOM 912 N N . VAL A 1 115 ? 8.365 -1.803 -10.062 1.00 98.75 115 VAL A N 1
ATOM 913 C CA . VAL A 1 115 ? 9.529 -1.054 -9.558 1.00 98.75 115 VAL A CA 1
ATOM 914 C C . VAL A 1 115 ? 9.057 -0.008 -8.557 1.00 98.75 115 VAL A C 1
ATOM 916 O O . VAL A 1 115 ? 8.430 0.984 -8.940 1.00 98.75 115 VAL A O 1
ATOM 919 N N . THR A 1 116 ? 9.375 -0.206 -7.283 1.00 98.56 116 THR A N 1
ATOM 920 C CA . THR A 1 116 ? 9.051 0.743 -6.214 1.00 98.56 116 THR A CA 1
ATOM 921 C C . THR A 1 116 ? 10.046 1.898 -6.128 1.00 98.56 116 THR A C 1
ATOM 923 O O . THR A 1 116 ? 10.952 2.070 -6.954 1.00 98.56 116 THR A O 1
ATOM 926 N N . GLY A 1 117 ? 9.839 2.733 -5.116 1.00 97.44 117 GLY A N 1
ATOM 927 C CA . GLY A 1 117 ? 10.724 3.804 -4.709 1.00 97.44 117 GLY A CA 1
ATOM 928 C C . GLY A 1 117 ? 12.176 3.382 -4.525 1.00 97.44 117 GLY A C 1
ATOM 929 O O . GLY A 1 117 ? 12.460 2.236 -4.180 1.00 97.44 117 GLY A O 1
ATOM 930 N N . LEU A 1 118 ? 13.097 4.325 -4.743 1.00 97.38 118 LEU A N 1
ATOM 931 C CA . LEU A 1 118 ? 14.521 4.096 -4.510 1.00 97.38 118 LEU A CA 1
ATOM 932 C C . LEU A 1 118 ? 14.778 3.755 -3.034 1.00 97.38 118 LEU A C 1
ATOM 934 O O . LEU A 1 118 ? 14.732 4.643 -2.189 1.00 97.38 118 LEU A O 1
ATOM 938 N N . ALA A 1 119 ? 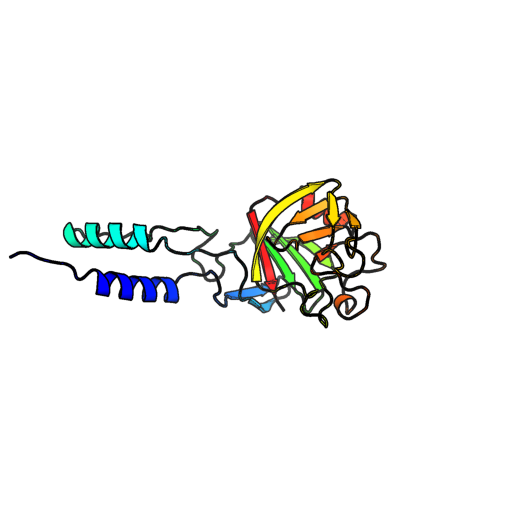15.095 2.496 -2.724 1.00 94.50 119 ALA A N 1
ATOM 939 C CA . ALA A 1 119 ? 15.206 2.034 -1.335 1.00 94.50 119 ALA A CA 1
ATOM 940 C C . ALA A 1 119 ? 16.345 2.687 -0.543 1.00 94.50 119 ALA A C 1
ATOM 942 O O . ALA A 1 119 ? 16.247 2.835 0.670 1.00 94.50 119 ALA A O 1
ATOM 943 N N . SER A 1 120 ? 17.425 3.099 -1.212 1.00 94.69 120 SER A N 1
ATOM 944 C CA . SER A 1 120 ? 18.552 3.761 -0.547 1.00 94.69 120 SER A CA 1
ATOM 945 C C . SER A 1 120 ? 18.270 5.218 -0.160 1.00 94.69 120 SER A C 1
ATOM 947 O O . SER A 1 120 ? 19.094 5.825 0.518 1.00 94.69 120 SER A O 1
ATOM 949 N N . ASP A 1 121 ? 17.163 5.802 -0.628 1.00 94.12 121 ASP A N 1
ATOM 950 C CA . ASP A 1 121 ? 16.775 7.185 -0.351 1.00 94.12 121 ASP A CA 1
ATOM 951 C C . ASP A 1 121 ? 15.449 7.207 0.430 1.00 94.12 121 ASP A C 1
ATOM 953 O O . ASP A 1 121 ? 14.391 6.981 -0.160 1.00 94.12 121 ASP A O 1
ATOM 957 N N . PRO A 1 122 ? 15.470 7.513 1.740 1.00 89.88 122 PRO A N 1
ATOM 958 C CA . PRO A 1 122 ? 14.270 7.537 2.577 1.00 89.88 122 PRO A CA 1
ATOM 959 C C . PRO A 1 122 ? 13.154 8.462 2.077 1.00 89.88 122 PRO A C 1
ATOM 961 O O . PRO A 1 122 ? 11.989 8.209 2.366 1.00 89.88 122 PRO A O 1
ATOM 964 N N . ASN A 1 123 ? 13.478 9.511 1.312 1.00 89.31 123 ASN A N 1
ATOM 965 C CA . ASN A 1 123 ? 12.475 10.429 0.758 1.00 89.31 123 ASN A CA 1
ATOM 966 C C . ASN A 1 123 ? 11.802 9.874 -0.501 1.00 89.31 123 ASN A C 1
ATOM 968 O O . ASN A 1 123 ? 10.783 10.391 -0.953 1.00 89.31 123 ASN A O 1
ATOM 972 N N . ARG A 1 124 ? 12.396 8.842 -1.101 1.00 92.75 124 ARG A N 1
ATOM 973 C CA . ARG A 1 124 ? 11.907 8.191 -2.316 1.00 92.75 124 ARG A CA 1
ATOM 974 C C . ARG A 1 124 ? 11.475 6.760 -2.080 1.00 92.75 124 ARG A C 1
ATOM 976 O O . ARG A 1 124 ? 10.870 6.200 -2.985 1.00 92.75 124 ARG A O 1
ATOM 983 N N . ALA A 1 125 ? 11.794 6.162 -0.938 1.00 95.94 125 ALA A N 1
ATOM 984 C CA . ALA A 1 125 ? 11.374 4.817 -0.595 1.00 95.94 125 ALA A CA 1
ATOM 985 C C . ALA A 1 125 ? 9.841 4.727 -0.558 1.00 95.94 125 ALA A C 1
ATOM 987 O O . ALA A 1 125 ? 9.149 5.642 -0.107 1.00 95.94 125 ALA A O 1
ATOM 988 N N . THR A 1 126 ? 9.298 3.615 -1.051 1.00 97.56 126 THR A N 1
ATOM 989 C CA . THR A 1 126 ? 7.868 3.329 -0.902 1.00 97.56 126 THR A CA 1
ATOM 990 C C . THR A 1 126 ? 7.616 2.903 0.545 1.00 97.56 126 THR A C 1
ATOM 992 O O . THR A 1 126 ? 8.263 1.962 0.999 1.00 97.56 126 THR A O 1
ATOM 995 N N . PRO A 1 127 ? 6.722 3.575 1.288 1.00 95.44 127 PRO A N 1
ATOM 996 C CA . PRO A 1 127 ? 6.498 3.267 2.690 1.00 95.44 127 PRO A CA 1
ATOM 997 C C . PRO A 1 127 ? 5.685 1.978 2.837 1.00 95.44 127 PRO A C 1
ATOM 999 O O . PRO A 1 127 ? 4.632 1.827 2.213 1.00 95.44 127 PRO A O 1
ATOM 1002 N N . SER A 1 128 ? 6.159 1.078 3.696 1.00 95.75 128 SER A N 1
ATOM 1003 C CA . SER A 1 128 ? 5.386 -0.077 4.154 1.00 95.75 128 SER A CA 1
ATOM 1004 C C . SER A 1 128 ? 4.177 0.365 4.981 1.00 95.75 128 SER A C 1
ATOM 1006 O O . SER A 1 128 ? 4.186 1.417 5.627 1.00 95.75 128 SER A O 1
ATOM 1008 N N . GLY A 1 129 ? 3.131 -0.454 4.970 1.00 93.94 129 GLY A N 1
ATOM 1009 C CA . GLY A 1 129 ? 1.902 -0.202 5.709 1.00 93.94 129 GLY A CA 1
ATOM 1010 C C . GLY A 1 129 ? 0.672 -0.743 5.003 1.00 93.94 129 GLY A C 1
ATOM 1011 O O . GLY A 1 129 ? 0.738 -1.231 3.875 1.00 93.94 129 GLY A O 1
ATOM 1012 N N . VAL A 1 130 ? -0.469 -0.635 5.682 1.00 93.94 130 VAL A 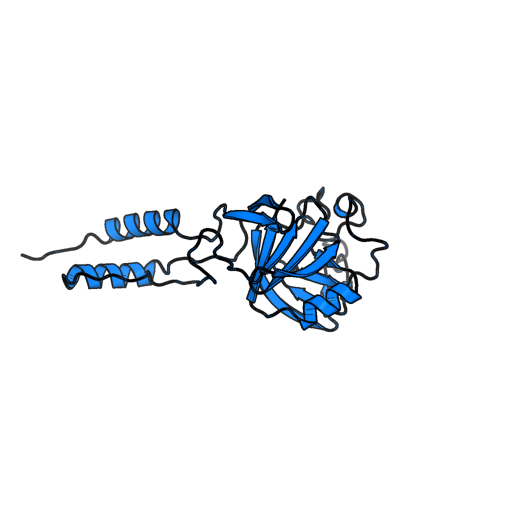N 1
ATOM 1013 C CA . VAL A 1 130 ? -1.771 -0.950 5.086 1.00 93.94 130 VAL A CA 1
ATOM 1014 C C . VAL A 1 130 ? -2.489 0.351 4.756 1.00 93.94 130 VAL A C 1
ATOM 1016 O O . VAL A 1 130 ? -2.644 1.234 5.601 1.00 93.94 130 VAL A O 1
ATOM 1019 N N . TYR A 1 131 ? -2.920 0.481 3.513 1.00 94.12 131 TYR A N 1
ATOM 1020 C CA . TYR A 1 131 ? -3.545 1.670 2.947 1.00 94.12 131 TYR A CA 1
ATOM 1021 C C . TYR A 1 131 ? -4.834 1.293 2.214 1.00 94.12 131 TYR A C 1
ATOM 1023 O O . TYR A 1 131 ? -5.229 0.132 2.202 1.00 94.12 131 TYR A O 1
ATOM 1031 N N . SER A 1 132 ? -5.463 2.273 1.572 1.00 93.69 132 SER A N 1
ATOM 1032 C CA . SER A 1 132 ? -6.564 2.062 0.632 1.00 93.69 132 SER A CA 1
ATOM 1033 C C . SER A 1 132 ? -6.327 2.855 -0.639 1.00 93.69 132 SER A C 1
ATOM 1035 O O . SER A 1 132 ? -5.642 3.877 -0.619 1.00 93.69 132 SER A O 1
ATOM 1037 N N . ILE A 1 133 ? -6.964 2.440 -1.730 1.00 96.81 133 ILE A N 1
ATOM 1038 C CA . ILE A 1 133 ? -7.060 3.262 -2.935 1.00 96.81 133 ILE A CA 1
ATOM 1039 C C . ILE A 1 133 ? -7.885 4.522 -2.647 1.00 96.81 133 ILE A C 1
ATOM 1041 O O . ILE A 1 133 ? -9.076 4.452 -2.345 1.00 96.81 133 ILE A O 1
ATOM 1045 N N . LEU A 1 134 ? -7.235 5.681 -2.745 1.00 89.44 134 LEU A N 1
ATOM 1046 C CA . LEU A 1 134 ? -7.791 6.997 -2.413 1.00 89.44 134 LEU A CA 1
ATOM 1047 C C . LEU A 1 134 ? -8.312 7.764 -3.630 1.00 89.44 134 LEU A C 1
ATOM 1049 O O . LEU A 1 134 ? -9.084 8.707 -3.478 1.00 89.44 134 LEU A O 1
ATOM 1053 N N . GLU A 1 135 ? -7.818 7.449 -4.826 1.00 92.94 135 GLU A N 1
ATOM 1054 C CA . GLU A 1 135 ? -8.179 8.138 -6.066 1.00 92.94 135 GLU A CA 1
ATOM 1055 C C . GLU A 1 135 ? -7.807 7.275 -7.271 1.00 92.94 135 GLU A C 1
ATOM 1057 O O . GLU A 1 135 ? -6.685 6.775 -7.338 1.00 92.94 135 GLU A O 1
ATOM 1062 N N . MET A 1 136 ? -8.689 7.204 -8.267 1.00 97.06 136 MET A N 1
ATOM 1063 C CA . MET A 1 136 ? -8.402 6.613 -9.574 1.00 97.06 136 MET A CA 1
ATOM 1064 C C . MET A 1 136 ? -8.620 7.654 -10.675 1.00 97.06 136 MET A C 1
ATOM 1066 O O . MET A 1 136 ? -9.669 8.300 -10.729 1.00 97.06 136 MET A O 1
ATOM 1070 N N . LYS A 1 137 ? -7.613 7.873 -11.530 1.00 96.94 137 LYS A N 1
ATOM 1071 C CA . LYS A 1 137 ? -7.671 8.819 -12.655 1.00 96.94 137 LYS A CA 1
ATOM 1072 C C . LYS A 1 137 ? -6.972 8.282 -13.897 1.00 96.94 137 LYS A C 1
ATOM 1074 O O . LYS A 1 137 ? -5.939 7.628 -13.808 1.00 96.94 137 LYS A O 1
ATOM 1079 N N . ARG A 1 138 ? -7.492 8.665 -15.061 1.00 98.06 138 ARG A N 1
ATOM 1080 C CA . ARG A 1 138 ? -6.829 8.499 -16.360 1.00 98.06 138 ARG A CA 1
ATOM 1081 C C . ARG A 1 138 ? -6.064 9.765 -16.745 1.00 98.06 138 ARG A C 1
ATOM 1083 O O . ARG A 1 138 ? -6.430 10.856 -16.307 1.00 98.06 138 ARG A O 1
ATOM 1090 N N . ASP A 1 139 ? -5.021 9.610 -17.559 1.00 96.94 139 ASP A N 1
ATOM 1091 C CA . ASP A 1 139 ? -4.276 10.712 -18.194 1.00 96.94 139 ASP A CA 1
ATOM 1092 C C . ASP A 1 139 ? -3.783 11.799 -17.217 1.00 96.94 139 ASP A C 1
ATOM 1094 O O . ASP A 1 139 ? -3.858 13.003 -17.487 1.00 96.94 139 ASP A O 1
ATOM 1098 N N . LYS A 1 140 ? -3.268 11.390 -16.054 1.00 95.38 140 LYS A N 1
ATOM 1099 C CA . LYS A 1 140 ? -2.826 12.315 -15.006 1.00 95.38 140 LYS A CA 1
ATOM 1100 C C . LYS A 1 140 ? -1.385 12.766 -15.241 1.00 95.38 140 LYS A C 1
ATOM 1102 O O . LYS A 1 140 ? -0.527 11.976 -15.617 1.00 95.38 140 LYS A O 1
ATOM 1107 N N . VAL A 1 141 ? -1.092 14.034 -14.954 1.00 95.56 141 VAL A N 1
ATOM 1108 C CA . VAL A 1 141 ? 0.290 14.523 -14.842 1.00 95.56 141 VAL A CA 1
ATOM 1109 C C . VAL A 1 141 ? 0.701 14.498 -13.374 1.00 95.56 141 VAL A C 1
ATOM 1111 O O . VAL A 1 141 ? 0.173 15.255 -12.558 1.00 95.56 141 VAL A O 1
ATOM 1114 N N . LEU A 1 142 ? 1.642 13.623 -13.037 1.00 92.25 142 LEU A N 1
ATOM 1115 C CA . LEU A 1 142 ? 2.283 13.572 -11.729 1.00 92.25 142 LEU A CA 1
ATOM 1116 C C . LEU A 1 142 ? 3.333 14.676 -11.659 1.00 92.25 142 LEU A C 1
ATOM 1118 O O . LEU A 1 142 ? 4.098 14.862 -12.603 1.00 92.25 142 LEU A O 1
ATOM 1122 N N . THR A 1 143 ? 3.348 15.427 -10.563 1.00 89.81 143 THR A N 1
ATOM 1123 C CA . THR A 1 143 ? 4.275 16.545 -10.354 1.00 89.81 143 THR A CA 1
ATOM 1124 C C . THR A 1 143 ? 5.002 16.318 -9.039 1.00 89.81 143 THR A C 1
ATOM 1126 O O . THR A 1 143 ? 4.349 16.120 -8.016 1.00 89.81 143 THR A O 1
ATOM 1129 N N . GLY A 1 144 ? 6.332 16.309 -9.088 1.00 83.62 144 GLY A N 1
ATOM 1130 C CA . GLY A 1 144 ? 7.172 16.166 -7.904 1.00 83.62 144 GLY A CA 1
ATOM 1131 C C . GLY A 1 144 ? 7.236 17.439 -7.066 1.00 83.62 144 GLY A C 1
ATOM 1132 O O . GLY A 1 144 ? 6.674 18.472 -7.431 1.00 83.62 144 GLY A O 1
ATOM 1133 N N . GLU A 1 145 ? 7.960 17.367 -5.953 1.00 83.25 145 GLU A N 1
ATOM 1134 C CA . GLU A 1 145 ? 8.215 18.522 -5.092 1.00 83.25 145 GLU A CA 1
ATOM 1135 C C . GLU A 1 145 ? 8.896 19.669 -5.849 1.00 83.25 145 GLU A C 1
ATOM 1137 O O . GLU A 1 145 ? 9.663 19.461 -6.792 1.00 83.25 145 GLU A O 1
ATOM 1142 N N . THR A 1 146 ? 8.624 20.903 -5.432 1.00 87.50 146 THR A N 1
ATOM 1143 C CA . THR A 1 146 ? 9.287 22.078 -6.001 1.00 87.50 146 THR A CA 1
ATOM 1144 C C . THR A 1 146 ? 10.738 22.122 -5.546 1.00 87.50 146 THR A C 1
ATOM 1146 O O . THR A 1 146 ? 11.015 22.158 -4.350 1.00 87.50 146 THR A O 1
ATOM 1149 N N . ASN A 1 147 ? 11.670 22.186 -6.494 1.00 85.50 147 ASN A N 1
ATOM 1150 C CA . ASN A 1 147 ? 13.075 22.409 -6.199 1.00 85.50 147 ASN A CA 1
ATOM 1151 C C . ASN A 1 147 ? 13.265 23.851 -5.682 1.00 85.50 147 ASN A C 1
ATOM 1153 O O . ASN A 1 147 ? 13.023 24.798 -6.437 1.00 85.50 147 ASN A O 1
ATOM 1157 N N . PRO A 1 148 ? 13.738 24.056 -4.437 1.00 85.50 148 PRO A N 1
ATOM 1158 C CA . PRO A 1 148 ? 13.874 25.394 -3.861 1.00 85.50 148 PRO A CA 1
ATOM 1159 C C . PRO A 1 148 ? 14.845 26.307 -4.620 1.00 85.50 148 PRO A C 1
ATOM 1161 O O . PRO A 1 148 ? 14.717 27.526 -4.559 1.00 85.50 148 PRO A O 1
ATOM 1164 N N . SER A 1 149 ? 15.824 25.737 -5.330 1.00 88.62 149 SER A N 1
ATOM 1165 C CA . SER A 1 149 ? 16.844 26.496 -6.059 1.00 88.62 149 SER A CA 1
ATOM 1166 C C . SER A 1 149 ? 16.379 26.977 -7.431 1.00 88.62 149 SER A C 1
ATOM 1168 O O . SER A 1 149 ? 16.902 27.973 -7.922 1.00 88.62 149 SER A O 1
ATOM 1170 N N . THR A 1 150 ? 15.428 26.284 -8.062 1.00 89.50 150 THR A N 1
ATOM 1171 C CA . THR A 1 150 ? 14.937 26.637 -9.407 1.00 89.50 150 THR A CA 1
ATOM 1172 C C . THR A 1 150 ? 13.505 27.163 -9.405 1.00 89.50 150 THR A C 1
ATOM 1174 O O . THR A 1 150 ? 13.108 27.809 -10.369 1.00 89.50 150 THR A O 1
ATOM 1177 N N . GLY A 1 151 ? 12.727 26.896 -8.351 1.00 90.62 151 GLY A N 1
ATOM 1178 C CA . GLY A 1 151 ? 11.298 27.211 -8.286 1.00 90.62 151 GLY A CA 1
ATOM 1179 C C . GLY A 1 151 ? 10.414 26.289 -9.136 1.00 90.62 151 GLY A C 1
ATOM 1180 O O . GLY A 1 151 ? 9.199 26.462 -9.150 1.00 90.62 151 GLY A O 1
ATOM 1181 N N . GLU A 1 152 ? 10.999 25.296 -9.810 1.00 91.06 152 GLU A N 1
ATOM 1182 C CA . GLU A 1 152 ? 10.301 24.348 -10.683 1.00 91.06 152 GLU A CA 1
ATOM 1183 C C . GLU A 1 152 ? 10.184 22.962 -10.027 1.00 91.06 152 GLU A C 1
ATOM 1185 O O . GLU A 1 152 ? 11.053 22.582 -9.235 1.00 91.06 152 GLU A O 1
ATOM 1190 N N . PRO A 1 153 ? 9.153 22.161 -10.354 1.00 87.94 153 PRO A N 1
ATOM 1191 C CA . PRO A 1 153 ? 9.050 20.783 -9.881 1.00 87.94 153 PRO A CA 1
ATOM 1192 C C . PRO A 1 153 ? 10.233 19.914 -10.312 1.00 87.94 153 PRO A C 1
ATOM 1194 O O . PRO A 1 153 ? 10.673 19.981 -11.460 1.00 87.94 153 PRO A O 1
ATOM 1197 N N . ILE A 1 154 ? 10.688 19.024 -9.425 1.00 86.44 154 ILE A N 1
ATOM 1198 C CA . ILE A 1 154 ? 11.770 18.068 -9.718 1.00 86.44 154 ILE A CA 1
ATOM 1199 C C . ILE A 1 154 ? 11.411 17.085 -10.843 1.00 86.44 154 ILE A C 1
ATOM 1201 O O . ILE A 1 154 ? 12.305 16.555 -11.499 1.00 86.44 154 ILE A O 1
ATOM 1205 N N . TYR A 1 155 ? 10.117 16.850 -11.089 1.00 86.81 155 TYR A N 1
ATOM 1206 C CA . TYR A 1 155 ? 9.632 16.110 -12.252 1.00 86.81 155 TYR A CA 1
ATOM 1207 C C . TYR A 1 155 ? 8.197 16.498 -12.624 1.00 86.81 155 TYR A C 1
ATOM 1209 O O . TYR A 1 155 ? 7.409 16.950 -11.787 1.00 86.81 155 TYR A O 1
ATOM 1217 N N . ARG A 1 156 ? 7.847 16.250 -13.892 1.00 92.31 156 ARG A N 1
ATOM 1218 C CA . ARG A 1 156 ? 6.474 16.209 -14.406 1.00 92.31 156 ARG A CA 1
ATOM 1219 C C . ARG A 1 156 ? 6.341 15.010 -15.336 1.00 92.31 156 ARG A C 1
ATOM 1221 O O . ARG A 1 156 ? 7.029 14.955 -16.352 1.00 92.31 156 ARG A O 1
ATOM 1228 N N . THR A 1 157 ? 5.450 14.082 -15.015 1.00 93.75 157 THR A N 1
ATOM 1229 C CA . THR A 1 157 ? 5.319 12.825 -15.759 1.00 93.75 157 THR A CA 1
ATOM 1230 C C . THR A 1 157 ? 3.861 12.551 -16.068 1.00 93.75 157 THR A C 1
ATOM 1232 O O . THR A 1 157 ? 3.040 12.458 -15.158 1.00 93.75 157 THR A O 1
ATOM 1235 N N . LYS A 1 158 ? 3.526 12.439 -17.356 1.00 96.06 158 LYS A N 1
ATOM 1236 C CA . LYS A 1 158 ? 2.192 12.008 -17.776 1.00 96.06 158 LYS A CA 1
ATOM 1237 C C . LYS A 1 158 ? 2.094 10.489 -17.638 1.00 96.06 158 LYS A C 1
ATOM 1239 O O . LYS A 1 158 ? 2.948 9.781 -18.163 1.00 96.06 158 LYS A O 1
ATOM 1244 N N . VAL A 1 159 ? 1.048 10.025 -16.967 1.00 97.94 159 VAL A N 1
ATOM 1245 C CA . VAL A 1 159 ? 0.705 8.609 -16.808 1.00 97.94 159 VAL A CA 1
ATOM 1246 C C . VAL A 1 159 ? -0.709 8.365 -17.318 1.00 97.94 159 VAL A C 1
ATOM 1248 O O . VAL A 1 159 ? -1.574 9.244 -17.244 1.00 97.94 159 VAL A O 1
ATOM 1251 N N . SER A 1 160 ? -0.938 7.184 -17.868 1.00 98.50 160 SER A N 1
ATOM 1252 C CA . SER A 1 160 ? -2.208 6.786 -18.473 1.00 98.50 160 SER A CA 1
ATOM 1253 C C . SER A 1 160 ? -3.213 6.317 -17.421 1.00 98.50 160 SER A C 1
ATOM 1255 O O . SER A 1 160 ? -4.402 6.616 -17.549 1.00 98.50 160 SER A O 1
ATOM 1257 N N . TYR A 1 161 ? -2.732 5.634 -16.378 1.00 98.69 161 TYR A N 1
ATOM 1258 C CA . TYR A 1 161 ? -3.511 5.049 -15.289 1.00 98.69 161 TYR A CA 1
ATOM 1259 C C . TYR A 1 161 ? -2.891 5.447 -13.955 1.00 98.69 161 TYR A C 1
ATOM 1261 O O . TYR A 1 161 ? -1.739 5.136 -13.681 1.00 98.69 161 TYR A O 1
ATOM 1269 N N . TRP A 1 162 ? -3.649 6.145 -13.118 1.00 98.44 162 TRP A N 1
ATOM 1270 C CA . TRP A 1 162 ? -3.217 6.581 -11.797 1.00 98.44 162 TRP A CA 1
ATOM 1271 C C . TRP A 1 162 ? -4.150 6.026 -10.727 1.00 98.44 162 TRP A C 1
ATOM 1273 O O . TRP A 1 162 ? -5.355 6.272 -10.788 1.00 98.44 162 TRP A O 1
ATOM 1283 N N . MET A 1 163 ? -3.587 5.338 -9.734 1.00 98.56 163 MET A N 1
ATOM 1284 C CA . MET A 1 163 ? -4.304 4.746 -8.600 1.00 98.56 163 MET A CA 1
ATOM 1285 C C . MET A 1 163 ? -3.585 5.138 -7.299 1.00 98.56 163 MET A C 1
ATOM 1287 O O . MET A 1 163 ? -2.589 4.530 -6.906 1.00 98.56 163 MET A O 1
ATOM 1291 N N . ARG A 1 164 ? -4.043 6.213 -6.648 1.00 96.38 164 ARG A N 1
ATOM 1292 C CA . ARG A 1 164 ? -3.415 6.784 -5.445 1.00 96.38 164 ARG A CA 1
ATOM 1293 C C . ARG A 1 164 ? -3.605 5.876 -4.237 1.00 96.38 164 ARG A C 1
ATOM 1295 O O . ARG A 1 164 ? -4.725 5.461 -3.971 1.00 96.38 164 ARG A O 1
ATOM 1302 N N . VAL A 1 165 ? -2.546 5.705 -3.453 1.00 94.56 165 VAL A N 1
ATOM 1303 C CA . VAL A 1 165 ? -2.523 4.899 -2.222 1.00 94.56 165 VAL A CA 1
ATOM 1304 C C . VAL A 1 165 ? -2.317 5.770 -0.979 1.00 94.56 165 VAL A C 1
ATOM 1306 O O . VAL A 1 165 ? -2.950 5.550 0.048 1.00 94.56 165 VAL A O 1
ATOM 1309 N N . THR A 1 166 ? -1.469 6.803 -1.058 1.00 89.38 166 THR A N 1
ATOM 1310 C CA . THR A 1 166 ? -1.164 7.672 0.091 1.00 89.38 166 THR A CA 1
ATOM 1311 C C . THR A 1 166 ? -1.546 9.131 -0.152 1.00 89.38 166 THR A C 1
ATOM 1313 O O . THR A 1 166 ? -1.487 9.658 -1.272 1.00 89.38 166 THR A O 1
ATOM 1316 N N . TRP A 1 167 ? -1.858 9.846 0.930 1.00 82.62 167 TRP A N 1
ATOM 1317 C CA . TRP A 1 167 ? -2.061 11.299 0.902 1.00 82.62 167 TRP A CA 1
ATOM 1318 C C . TRP A 1 167 ? -0.792 12.071 0.531 1.00 82.62 167 TRP A C 1
ATOM 1320 O O . TRP A 1 167 ? -0.887 13.134 -0.077 1.00 82.62 167 TRP A O 1
ATOM 1330 N N . THR A 1 168 ?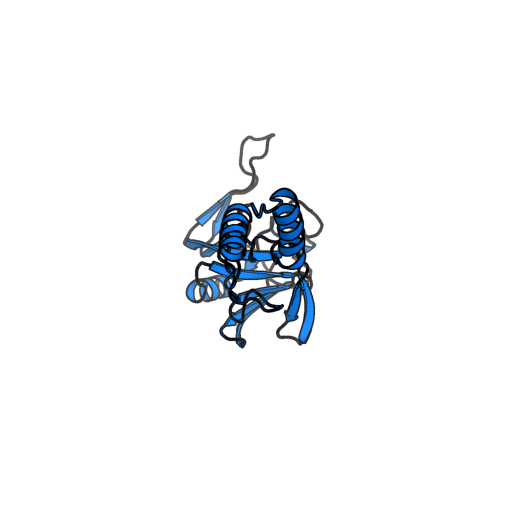 0.389 11.502 0.780 1.00 85.06 168 THR A N 1
ATOM 1331 C CA . THR A 1 168 ? 1.680 12.063 0.348 1.00 85.06 168 THR A CA 1
ATOM 1332 C C . THR A 1 168 ? 1.925 11.947 -1.159 1.00 85.06 168 THR A C 1
ATOM 1334 O O . THR A 1 168 ? 2.890 12.509 -1.658 1.00 85.06 168 THR A O 1
ATOM 1337 N N . GLY A 1 169 ? 1.032 11.293 -1.912 1.00 87.69 169 GLY A N 1
ATOM 1338 C CA . GLY A 1 169 ? 1.100 11.256 -3.376 1.00 87.69 169 GLY A CA 1
ATOM 1339 C C . GLY A 1 169 ? 1.781 10.016 -3.948 1.00 87.69 169 GLY A C 1
ATOM 1340 O O . GLY A 1 169 ? 2.203 10.047 -5.098 1.00 87.69 169 GLY A O 1
ATOM 1341 N N . ILE A 1 170 ? 1.851 8.926 -3.183 1.00 95.12 170 ILE A N 1
ATOM 1342 C CA . ILE A 1 170 ? 2.309 7.621 -3.663 1.00 95.12 170 ILE A CA 1
ATOM 1343 C C . ILE A 1 170 ? 1.114 6.833 -4.199 1.00 95.12 170 ILE A C 1
ATOM 1345 O O . ILE A 1 170 ? 0.018 6.876 -3.631 1.00 95.12 170 ILE A O 1
ATOM 1349 N N . GLY A 1 171 ? 1.315 6.129 -5.309 1.00 97.50 171 GLY A N 1
ATOM 1350 C CA . GLY A 1 171 ? 0.300 5.294 -5.936 1.00 97.50 171 GLY A CA 1
ATOM 1351 C C . GLY A 1 171 ? 0.872 4.380 -7.010 1.00 97.50 171 GLY A C 1
ATOM 1352 O O . GLY A 1 171 ? 2.063 4.449 -7.321 1.00 97.50 171 GLY A O 1
ATOM 1353 N N . PHE A 1 172 ? 0.007 3.543 -7.573 1.00 98.81 172 PHE A N 1
ATOM 1354 C CA . PHE A 1 172 ? 0.311 2.726 -8.742 1.00 98.81 172 PHE A CA 1
ATOM 1355 C C . PHE A 1 172 ? 0.104 3.534 -10.021 1.00 98.81 172 PHE A C 1
ATOM 1357 O O . PHE A 1 172 ? -0.861 4.304 -10.126 1.00 98.81 172 PHE A O 1
ATOM 1364 N N . HIS A 1 173 ? 0.986 3.340 -10.999 1.00 98.69 173 HIS A N 1
ATOM 1365 C CA . HIS A 1 173 ? 0.787 3.848 -12.354 1.00 98.69 173 HIS A CA 1
ATOM 1366 C C . HIS A 1 173 ? 1.648 3.133 -13.397 1.00 98.69 173 HIS A C 1
ATOM 1368 O O . HIS A 1 173 ? 2.663 2.510 -13.076 1.00 98.69 173 HIS A O 1
ATOM 1374 N N . ASP A 1 174 ? 1.277 3.285 -14.669 1.00 98.69 174 ASP A N 1
ATOM 1375 C CA . ASP A 1 174 ? 2.106 2.858 -15.794 1.00 98.69 174 ASP A CA 1
ATOM 1376 C C . ASP A 1 174 ? 3.426 3.636 -15.847 1.00 98.69 174 ASP A C 1
ATOM 1378 O O . ASP A 1 174 ? 3.472 4.850 -15.631 1.00 98.69 174 ASP A O 1
ATOM 1382 N N . ALA A 1 175 ? 4.513 2.931 -16.154 1.00 98.12 175 ALA A N 1
ATOM 1383 C CA . ALA A 1 175 ? 5.848 3.507 -16.253 1.00 98.12 175 ALA A CA 1
ATOM 1384 C C . ALA A 1 175 ? 6.548 3.072 -17.543 1.00 98.12 175 ALA A C 1
ATOM 1386 O O . ALA A 1 175 ? 7.510 2.308 -17.523 1.00 98.12 175 ALA A O 1
ATOM 1387 N N . ILE A 1 176 ? 6.091 3.594 -18.683 1.00 97.19 176 ILE A N 1
ATOM 1388 C CA . ILE A 1 176 ? 6.616 3.244 -20.019 1.00 97.19 176 ILE A CA 1
ATOM 1389 C C . ILE A 1 176 ? 8.106 3.572 -20.225 1.00 97.19 176 ILE A C 1
ATOM 1391 O O . ILE A 1 176 ? 8.708 3.146 -21.206 1.00 97.19 176 ILE A O 1
ATOM 1395 N N . TRP A 1 177 ? 8.704 4.350 -19.320 1.00 96.19 177 TRP A N 1
ATOM 1396 C CA . TRP A 1 177 ? 10.134 4.665 -19.316 1.00 96.19 177 TRP A CA 1
ATOM 1397 C C . TRP A 1 177 ? 10.989 3.597 -18.619 1.00 96.19 177 TRP A C 1
ATOM 1399 O O . TRP A 1 177 ? 12.214 3.631 -18.737 1.00 96.19 177 TRP A O 1
ATOM 1409 N N . GLN A 1 178 ? 10.384 2.666 -17.874 1.00 97.56 178 GLN A N 1
ATOM 1410 C CA . GLN A 1 178 ? 11.108 1.532 -17.313 1.00 97.56 178 GLN A CA 1
ATOM 1411 C C . GLN A 1 178 ? 11.442 0.535 -18.418 1.00 97.56 178 GLN A C 1
ATOM 1413 O O . GLN A 1 178 ? 10.568 0.068 -19.139 1.00 97.56 178 GLN A O 1
ATOM 1418 N N . SER A 1 179 ? 12.719 0.173 -18.527 1.00 96.56 179 SER A N 1
ATOM 1419 C CA . SER A 1 179 ? 13.165 -0.829 -19.500 1.00 96.56 179 SER A CA 1
ATOM 1420 C C . SER A 1 179 ? 12.859 -2.273 -19.084 1.00 96.56 179 SER A C 1
ATOM 1422 O O . SER A 1 179 ? 12.932 -3.170 -19.917 1.00 96.56 179 SER A O 1
ATOM 1424 N N . ALA A 1 180 ? 12.580 -2.500 -17.798 1.00 97.50 180 ALA A N 1
ATOM 1425 C CA . ALA A 1 180 ? 12.205 -3.779 -17.201 1.00 97.50 180 ALA A CA 1
ATOM 1426 C C . ALA A 1 180 ? 11.571 -3.534 -15.820 1.00 97.50 180 ALA A C 1
ATOM 1428 O O . ALA A 1 180 ? 11.723 -2.445 -15.257 1.00 97.50 180 ALA A O 1
ATOM 1429 N N . PHE A 1 181 ? 10.928 -4.559 -15.263 1.00 98.50 181 PHE A N 1
ATOM 1430 C CA . PHE A 1 181 ? 10.321 -4.557 -13.930 1.00 98.50 181 PHE A CA 1
ATOM 1431 C C . PHE A 1 181 ? 10.903 -5.694 -13.077 1.00 98.50 181 PHE A C 1
ATOM 1433 O O . PHE A 1 181 ? 11.528 -6.604 -13.623 1.00 98.50 181 PHE A O 1
ATOM 1440 N N . GLY A 1 182 ? 10.764 -5.598 -11.754 1.00 97.00 182 GLY A N 1
ATOM 1441 C CA . GLY A 1 182 ? 11.273 -6.587 -10.807 1.00 97.00 182 GLY A CA 1
ATOM 1442 C C . GLY A 1 182 ? 12.775 -6.478 -10.523 1.00 97.00 182 GLY A C 1
ATOM 1443 O O . GLY A 1 182 ? 13.464 -5.522 -10.911 1.00 97.00 182 GLY A O 1
ATOM 1444 N N . GLY A 1 183 ? 13.294 -7.491 -9.825 1.00 96.12 183 GLY A N 1
ATOM 1445 C CA . GLY A 1 183 ? 14.703 -7.597 -9.446 1.00 96.12 183 GLY A CA 1
ATOM 1446 C C . GLY A 1 183 ? 15.190 -6.409 -8.609 1.00 96.12 183 GLY A C 1
ATOM 1447 O O . GLY A 1 183 ? 14.451 -5.813 -7.837 1.00 96.12 183 GLY A O 1
ATOM 1448 N N . ASN A 1 184 ? 16.449 -6.009 -8.788 1.00 96.81 184 ASN A N 1
ATOM 1449 C CA . ASN A 1 184 ? 17.081 -4.997 -7.927 1.00 96.81 184 ASN A CA 1
ATOM 1450 C C . ASN A 1 184 ? 16.943 -3.556 -8.452 1.00 96.81 184 ASN A C 1
ATOM 1452 O O . ASN A 1 184 ? 17.696 -2.669 -8.053 1.00 96.81 184 ASN A O 1
ATOM 1456 N N . ARG A 1 185 ? 16.014 -3.283 -9.378 1.00 97.12 185 ARG A N 1
ATOM 1457 C CA . ARG A 1 185 ? 15.915 -1.967 -10.042 1.00 97.12 185 ARG A CA 1
ATOM 1458 C C . ARG A 1 185 ? 15.622 -0.830 -9.069 1.00 97.12 185 ARG A C 1
ATOM 1460 O O . ARG A 1 185 ? 16.189 0.252 -9.228 1.00 97.12 185 ARG A O 1
ATOM 1467 N N . TYR A 1 186 ? 14.821 -1.109 -8.044 1.00 96.69 186 TYR A N 1
ATOM 1468 C CA . TYR A 1 186 ? 14.508 -0.203 -6.938 1.00 96.69 186 TYR A CA 1
ATOM 1469 C C . TYR A 1 186 ? 15.735 0.215 -6.104 1.00 96.69 186 TYR A C 1
ATOM 1471 O O . TYR A 1 186 ? 15.657 1.158 -5.329 1.00 96.69 186 TYR A O 1
ATOM 1479 N N . GLN A 1 187 ? 16.888 -0.440 -6.273 1.00 96.88 187 GLN A N 1
ATOM 1480 C CA . GLN A 1 187 ? 18.155 -0.081 -5.621 1.00 96.88 187 GLN A CA 1
ATOM 1481 C C . GLN A 1 187 ? 19.062 0.783 -6.515 1.00 96.88 187 GLN A C 1
ATOM 1483 O O . GLN A 1 187 ? 20.147 1.187 -6.107 1.00 96.88 187 GLN A O 1
ATOM 1488 N N . THR A 1 188 ? 18.651 1.046 -7.757 1.00 95.50 188 THR A N 1
ATOM 1489 C CA . THR A 1 188 ? 19.434 1.791 -8.754 1.00 95.50 188 THR A CA 1
ATOM 1490 C C . THR A 1 188 ? 18.772 3.127 -9.084 1.00 95.50 188 THR A C 1
ATOM 1492 O O . THR A 1 188 ? 17.681 3.431 -8.609 1.00 95.50 188 THR A O 1
ATOM 1495 N N . SER A 1 189 ? 19.367 3.914 -9.984 1.00 92.75 189 SER A N 1
ATOM 1496 C CA . SER A 1 189 ? 18.738 5.140 -10.501 1.00 92.75 189 SER A CA 1
ATOM 1497 C C . SER A 1 189 ? 17.372 4.916 -11.173 1.00 92.75 189 SER A C 1
ATOM 1499 O O . SER A 1 189 ? 16.652 5.889 -11.387 1.00 92.75 189 SER A O 1
ATOM 1501 N N . ALA A 1 190 ? 16.998 3.665 -11.469 1.00 95.81 190 ALA A N 1
ATOM 1502 C CA . ALA A 1 190 ? 15.681 3.294 -11.978 1.00 95.81 190 ALA A CA 1
ATOM 1503 C C . ALA A 1 190 ? 14.576 3.239 -10.902 1.00 95.81 190 ALA A C 1
ATOM 1505 O O . ALA A 1 190 ? 13.405 3.179 -11.270 1.00 95.81 190 ALA A O 1
ATOM 1506 N N . GLY A 1 191 ? 14.900 3.258 -9.603 1.00 96.25 191 GLY A N 1
ATOM 1507 C CA . GLY A 1 191 ? 13.897 3.332 -8.534 1.00 96.25 191 GLY A CA 1
ATOM 1508 C C . GLY A 1 191 ? 13.033 4.593 -8.651 1.00 96.25 191 GLY A C 1
ATOM 1509 O O . GLY A 1 191 ? 13.500 5.646 -9.088 1.00 96.25 191 GLY A O 1
ATOM 1510 N N . SER A 1 192 ? 11.757 4.512 -8.282 1.00 95.88 192 SER A N 1
ATOM 1511 C CA . SER A 1 192 ? 10.824 5.638 -8.411 1.00 95.88 192 SER A CA 1
ATOM 1512 C C . SER A 1 192 ? 11.050 6.716 -7.327 1.00 95.88 192 SER A C 1
ATOM 1514 O O . SER A 1 192 ? 12.025 6.678 -6.571 1.00 95.88 192 SER A O 1
ATOM 1516 N N . HIS A 1 193 ? 10.151 7.703 -7.259 1.00 94.56 193 HIS A N 1
ATOM 1517 C CA . HIS A 1 193 ? 10.046 8.666 -6.149 1.00 94.56 193 HIS A CA 1
ATOM 1518 C C . HIS A 1 193 ? 8.964 8.238 -5.137 1.00 94.56 193 HIS A C 1
ATOM 1520 O O . HIS A 1 193 ? 8.200 9.064 -4.651 1.00 94.56 193 HIS A O 1
ATOM 1526 N N . GLY A 1 194 ? 8.830 6.933 -4.904 1.00 94.56 194 GLY A N 1
ATOM 1527 C CA . GLY A 1 194 ? 7.897 6.331 -3.947 1.00 94.56 194 GLY A CA 1
ATOM 1528 C C . GLY A 1 194 ? 6.718 5.615 -4.600 1.00 94.56 194 GLY A C 1
ATOM 1529 O O . GLY A 1 194 ? 6.183 4.680 -4.015 1.00 94.56 194 GLY A O 1
ATOM 1530 N N . CYS A 1 195 ? 6.336 5.988 -5.823 1.00 97.44 195 CYS A N 1
ATOM 1531 C CA . CYS A 1 195 ? 5.267 5.315 -6.569 1.00 97.44 195 CYS A CA 1
ATOM 1532 C C . CYS A 1 195 ? 5.614 3.862 -6.939 1.00 97.44 195 CYS A C 1
ATOM 1534 O O . CYS A 1 195 ? 6.784 3.504 -7.090 1.00 97.44 195 CYS A O 1
ATOM 1536 N N . ILE A 1 196 ? 4.587 3.037 -7.124 1.00 98.75 196 ILE A N 1
ATOM 1537 C CA . ILE A 1 196 ? 4.726 1.662 -7.601 1.00 98.75 196 ILE A CA 1
ATOM 1538 C C . ILE A 1 196 ? 4.573 1.680 -9.124 1.00 98.75 196 ILE A C 1
ATOM 1540 O O . ILE A 1 196 ? 3.468 1.795 -9.655 1.00 98.75 196 ILE A O 1
ATOM 1544 N N . ASN A 1 197 ? 5.701 1.613 -9.830 1.00 98.75 197 ASN A N 1
ATOM 1545 C CA . ASN A 1 197 ? 5.719 1.588 -11.288 1.00 98.75 197 ASN A CA 1
ATOM 1546 C C . ASN A 1 197 ? 5.279 0.215 -11.798 1.00 98.75 197 ASN A C 1
ATOM 1548 O O . ASN A 1 197 ? 5.847 -0.799 -11.387 1.00 98.75 197 ASN A O 1
ATOM 1552 N N . MET A 1 198 ? 4.364 0.202 -12.763 1.00 98.81 198 MET A N 1
ATOM 1553 C CA . MET A 1 198 ? 3.833 -1.010 -13.385 1.00 98.81 198 MET A CA 1
ATOM 1554 C C . MET A 1 198 ? 4.059 -1.025 -14.907 1.00 98.81 198 MET A C 1
ATOM 1556 O O . MET A 1 198 ? 4.136 0.049 -15.527 1.00 98.81 198 MET A O 1
ATOM 1560 N N . PRO A 1 199 ? 4.118 -2.216 -15.537 1.00 98.75 199 PRO A N 1
ATOM 1561 C CA . PRO A 1 199 ? 3.950 -2.338 -16.981 1.00 98.75 199 PRO A CA 1
ATOM 1562 C C . PRO A 1 199 ? 2.622 -1.712 -17.428 1.00 98.75 199 PRO A C 1
ATOM 1564 O O . PRO A 1 199 ? 1.636 -1.743 -16.692 1.00 98.75 199 PRO A O 1
ATOM 1567 N N . LEU A 1 200 ? 2.584 -1.119 -18.624 1.00 98.56 200 LEU A N 1
ATOM 1568 C CA . LEU A 1 200 ? 1.420 -0.355 -19.098 1.00 98.56 200 LEU A CA 1
ATOM 1569 C C . LEU A 1 200 ? 0.140 -1.199 -19.185 1.00 98.56 200 LEU A C 1
ATOM 1571 O O . LEU A 1 200 ? -0.930 -0.752 -18.781 1.00 98.56 200 LEU A O 1
ATOM 1575 N N . ASP A 1 201 ? 0.255 -2.406 -19.725 1.00 98.50 201 ASP A N 1
ATOM 1576 C CA . ASP A 1 201 ? -0.829 -3.378 -19.861 1.00 98.50 201 ASP A CA 1
ATOM 1577 C C . ASP A 1 201 ? -1.329 -3.877 -18.499 1.00 98.50 201 ASP A C 1
ATOM 1579 O O . ASP A 1 201 ? -2.537 -3.996 -18.285 1.00 98.50 201 ASP A O 1
ATOM 1583 N N . GLN A 1 202 ? -0.416 -4.093 -17.553 1.00 98.81 202 GLN A N 1
ATOM 1584 C CA . GLN A 1 202 ? -0.755 -4.528 -16.198 1.00 98.81 202 GLN A CA 1
ATOM 1585 C C . GLN A 1 202 ? -1.397 -3.400 -15.384 1.00 98.81 202 GLN A C 1
ATOM 1587 O O . GLN A 1 202 ? -2.373 -3.633 -14.677 1.00 98.81 202 GLN A O 1
ATOM 1592 N N . ALA A 1 203 ? -0.921 -2.159 -15.532 1.00 98.75 203 ALA A N 1
ATOM 1593 C CA . ALA A 1 203 ? -1.548 -0.981 -14.934 1.00 98.75 203 ALA A CA 1
ATOM 1594 C C . ALA A 1 203 ? -2.973 -0.768 -15.461 1.00 98.75 203 ALA A C 1
ATOM 1596 O O . ALA A 1 203 ? -3.865 -0.436 -14.684 1.00 98.75 203 ALA A O 1
ATOM 1597 N N . ALA A 1 204 ? -3.187 -0.974 -16.766 1.00 98.75 204 ALA A N 1
ATOM 1598 C CA . ALA A 1 204 ? -4.510 -0.911 -17.379 1.00 98.75 204 ALA A CA 1
ATOM 1599 C C . ALA A 1 204 ? -5.439 -1.991 -16.812 1.00 98.75 204 ALA A C 1
ATOM 1601 O O . ALA A 1 204 ? -6.537 -1.682 -16.361 1.00 98.75 204 ALA A O 1
ATOM 1602 N N . SER A 1 205 ? -4.959 -3.236 -16.776 1.00 98.69 205 SER A N 1
ATOM 1603 C CA . SER A 1 205 ? -5.726 -4.377 -16.271 1.00 98.69 205 SER A CA 1
ATOM 1604 C C . SER A 1 205 ? -6.101 -4.185 -14.802 1.00 98.69 205 SER A C 1
ATOM 1606 O O . SER A 1 205 ? -7.265 -4.338 -14.443 1.00 98.69 205 SER A O 1
ATOM 1608 N N . LEU A 1 206 ? -5.145 -3.781 -13.957 1.00 98.69 206 LEU A N 1
ATOM 1609 C CA . LEU A 1 206 ? -5.420 -3.474 -12.556 1.00 98.69 206 LEU A CA 1
ATOM 1610 C C . LEU A 1 206 ? -6.446 -2.345 -12.439 1.00 98.69 206 LEU A C 1
ATOM 1612 O O . LEU A 1 206 ? -7.416 -2.504 -11.714 1.00 98.69 206 LEU A O 1
ATOM 1616 N N . TYR A 1 207 ? -6.276 -1.239 -13.168 1.00 98.62 207 TYR A N 1
ATOM 1617 C CA . TYR A 1 207 ? -7.203 -0.104 -13.118 1.00 98.62 207 TYR A CA 1
ATOM 1618 C C . TYR A 1 207 ? -8.646 -0.499 -13.456 1.00 98.62 207 TYR A C 1
ATOM 1620 O O . TYR A 1 207 ? -9.572 0.020 -12.841 1.00 98.62 207 TYR A O 1
ATOM 1628 N N . ASP A 1 208 ? -8.842 -1.398 -14.420 1.00 98.38 208 ASP A N 1
ATOM 1629 C CA . ASP A 1 208 ? -10.177 -1.834 -14.838 1.00 98.38 208 ASP A CA 1
ATOM 1630 C C . ASP A 1 208 ? -10.843 -2.779 -13.820 1.00 98.38 208 ASP A C 1
ATOM 1632 O O . ASP A 1 208 ? -12.071 -2.854 -13.771 1.00 98.38 208 ASP A O 1
ATOM 1636 N N . MET A 1 209 ? -10.053 -3.488 -13.006 1.00 97.69 209 MET A N 1
ATOM 1637 C CA . MET A 1 209 ? -10.550 -4.411 -11.977 1.00 97.69 209 MET A CA 1
ATOM 1638 C C . MET A 1 209 ? -10.662 -3.784 -10.582 1.00 97.69 209 MET A C 1
ATOM 1640 O O . MET A 1 209 ? -11.435 -4.261 -9.757 1.00 97.69 209 MET A O 1
ATOM 1644 N N . LEU A 1 210 ? -9.858 -2.762 -10.297 1.00 95.19 210 LEU A N 1
ATOM 1645 C CA . LEU A 1 210 ? -9.682 -2.200 -8.964 1.00 95.19 210 LEU A CA 1
ATOM 1646 C C . LEU A 1 210 ? -10.833 -1.263 -8.587 1.00 95.19 210 LEU A C 1
ATOM 1648 O O . LEU A 1 210 ? -11.273 -0.435 -9.383 1.00 95.19 210 LEU A O 1
ATOM 1652 N N . GLU A 1 211 ? -11.260 -1.322 -7.328 1.00 94.50 211 GLU A N 1
ATOM 1653 C CA . GLU A 1 211 ? -12.267 -0.410 -6.787 1.00 94.50 211 GLU A CA 1
ATOM 1654 C C . GLU A 1 211 ? -11.647 0.614 -5.826 1.00 94.50 211 GLU A C 1
ATOM 1656 O O . GLU A 1 211 ? -10.679 0.340 -5.106 1.00 94.50 211 GLU A O 1
ATOM 1661 N N . MET A 1 212 ? -12.234 1.812 -5.772 1.00 92.75 212 MET A N 1
ATOM 1662 C CA . MET A 1 212 ? -11.911 2.805 -4.743 1.00 92.75 212 MET A CA 1
ATOM 1663 C C . MET A 1 212 ? -12.113 2.209 -3.346 1.00 92.75 212 MET A C 1
ATOM 1665 O O . MET A 1 212 ? -13.100 1.527 -3.094 1.00 92.75 212 MET A O 1
ATOM 1669 N N . GLY A 1 213 ? -11.195 2.489 -2.421 1.00 88.81 213 GLY A N 1
ATOM 1670 C CA . GLY A 1 213 ? -11.231 1.931 -1.068 1.00 88.81 213 GLY A CA 1
ATOM 1671 C C . GLY A 1 213 ? -10.587 0.549 -0.924 1.00 88.81 213 GLY A C 1
ATOM 1672 O O . GLY A 1 213 ? -10.278 0.182 0.210 1.00 88.81 213 GLY A O 1
ATOM 1673 N N . THR A 1 214 ? -10.301 -0.165 -2.028 1.00 95.56 214 THR A N 1
ATOM 1674 C CA . THR A 1 214 ? -9.603 -1.465 -1.989 1.00 95.56 214 THR A CA 1
ATOM 1675 C C . THR A 1 214 ? -8.345 -1.358 -1.120 1.00 95.56 214 THR A C 1
ATOM 1677 O O . THR A 1 214 ? -7.536 -0.449 -1.357 1.00 95.56 214 THR A O 1
ATOM 1680 N N . PRO A 1 215 ? -8.167 -2.229 -0.112 1.00 96.06 215 PRO A N 1
ATOM 1681 C CA . PRO A 1 215 ? -6.980 -2.209 0.727 1.00 96.06 215 PRO A CA 1
ATOM 1682 C C . PRO A 1 215 ? -5.706 -2.502 -0.066 1.00 96.06 215 PRO A C 1
ATOM 1684 O O . PRO A 1 215 ? -5.704 -3.308 -0.996 1.00 96.06 215 PRO A O 1
ATOM 1687 N N . VAL A 1 216 ? -4.609 -1.859 0.324 1.00 97.62 216 VAL A N 1
ATOM 1688 C CA . VAL A 1 216 ? -3.279 -2.047 -0.261 1.00 97.62 216 VAL A CA 1
ATOM 1689 C C . VAL A 1 216 ? -2.297 -2.344 0.862 1.00 97.62 216 VAL A C 1
ATOM 1691 O O . VAL A 1 216 ? -2.042 -1.483 1.703 1.00 97.62 216 VAL A O 1
ATOM 1694 N N . VAL A 1 217 ? -1.751 -3.554 0.879 1.00 97.00 217 VAL A N 1
ATOM 1695 C CA . VAL A 1 217 ? -0.795 -4.031 1.879 1.00 97.00 217 VAL A CA 1
ATOM 1696 C C . VAL A 1 217 ? 0.605 -3.970 1.282 1.00 97.00 217 VAL A C 1
ATOM 1698 O O . VAL A 1 217 ? 0.906 -4.698 0.341 1.00 97.00 217 VAL A O 1
ATOM 1701 N N . ILE A 1 218 ? 1.461 -3.107 1.824 1.00 97.56 218 ILE A N 1
ATOM 1702 C CA . ILE A 1 218 ? 2.846 -2.930 1.378 1.00 97.56 218 ILE A CA 1
ATOM 1703 C C . ILE A 1 218 ? 3.780 -3.448 2.473 1.00 97.56 218 ILE A C 1
ATOM 1705 O O . ILE A 1 218 ? 3.742 -2.943 3.598 1.00 97.56 218 ILE A O 1
ATOM 1709 N N . HIS A 1 219 ? 4.604 -4.448 2.160 1.00 95.75 219 HIS A N 1
ATOM 1710 C CA . HIS A 1 219 ? 5.458 -5.146 3.128 1.00 95.75 219 HIS A CA 1
ATOM 1711 C C . HIS A 1 219 ? 6.816 -5.560 2.537 1.00 95.75 219 HIS A C 1
ATOM 1713 O O . HIS A 1 219 ? 7.056 -5.383 1.343 1.00 95.75 219 HIS A O 1
ATOM 1719 N N . GLU A 1 220 ? 7.712 -6.066 3.391 1.00 91.31 220 GLU A N 1
ATOM 1720 C CA . GLU A 1 220 ? 9.031 -6.615 3.027 1.00 91.31 220 GLU A CA 1
ATOM 1721 C C . GLU A 1 220 ? 9.117 -8.121 3.285 1.00 91.31 220 GLU A C 1
ATOM 1723 O O . GLU A 1 220 ? 8.563 -8.617 4.291 1.00 91.31 220 GLU A O 1
#

Radius of gyration: 21.25 Å; chains: 1; bounding box: 48×46×67 Å